Protein AF-E9DBJ8-F1 (afdb_monomer_lite)

Secondary structure (DSSP, 8-state):
-HHHHHSTTT-----TT-TTGGGGHHHH-HHHHHHHHHHHHHTT-SEEE-TTTT--HHHHHH-----TTS-GGG-B-GGGS-PBPPHHHHHHHHHHHHHHHHGGGTT-SSPPEEEEEE--GGGG-SSS--TTT----GGGSSHHHHHHHHHHHHHHHHT-HHHHTT--EEEEEEE--HHHHHHHHHHHHHHHHHS-TT-PPEEEEEE---SSS--HHHHHHHHHHHHS--TTS-PPPSEEEE-SS-HHHHHHHHHHHHHHHHHHHHHHHHHHHHTS--

Organism: Coccidioides posadasii (strain RMSCC 757 / Silveira) (NCBI:txid443226)

Structure (mmCIF, N/CA/C/O backbone):
data_AF-E9DBJ8-F1
#
_entry.id   AF-E9DBJ8-F1
#
loop_
_atom_site.group_PDB
_atom_site.id
_atom_site.type_symbol
_atom_site.label_atom_id
_atom_site.label_alt_id
_atom_site.label_comp_id
_atom_site.label_asym_id
_atom_site.label_entity_id
_atom_site.label_seq_id
_atom_site.pdbx_PDB_ins_code
_atom_site.Cartn_x
_atom_site.Cartn_y
_atom_site.Cartn_z
_atom_site.occupancy
_atom_site.B_iso_or_equiv
_atom_site.auth_seq_id
_atom_site.auth_comp_id
_atom_site.auth_asym_id
_atom_site.auth_atom_id
_atom_site.pdbx_PDB_model_num
ATOM 1 N N . MET A 1 1 ? -2.706 -9.620 -6.557 1.00 76.44 1 MET A N 1
ATOM 2 C CA . MET A 1 1 ? -1.810 -9.632 -7.737 1.00 76.44 1 MET A CA 1
ATOM 3 C C . MET A 1 1 ? -0.631 -10.589 -7.595 1.00 76.44 1 MET A C 1
ATOM 5 O O . MET A 1 1 ? -0.465 -11.396 -8.492 1.00 76.44 1 MET A O 1
ATOM 9 N N . GLY A 1 2 ? 0.172 -10.538 -6.521 1.00 74.81 2 GLY A N 1
ATOM 10 C CA . GLY A 1 2 ? 1.341 -11.425 -6.364 1.00 74.81 2 GLY A CA 1
ATOM 11 C C . GLY A 1 2 ? 1.034 -12.923 -6.509 1.00 74.81 2 GLY A C 1
ATOM 12 O O . GLY A 1 2 ? 1.667 -13.582 -7.316 1.00 74.81 2 GLY A O 1
ATOM 13 N N . THR A 1 3 ? 0.011 -13.431 -5.821 1.00 74.88 3 THR A N 1
ATOM 14 C CA . THR A 1 3 ? -0.407 -14.846 -5.903 1.00 74.88 3 THR A CA 1
ATOM 15 C C . THR A 1 3 ? -0.922 -15.243 -7.288 1.00 74.88 3 THR A C 1
ATOM 17 O O . THR A 1 3 ? -0.549 -16.280 -7.817 1.00 74.88 3 THR A O 1
ATOM 20 N N . VAL A 1 4 ? -1.713 -14.376 -7.926 1.00 76.69 4 VAL A N 1
ATOM 21 C CA . VAL A 1 4 ? -2.216 -14.591 -9.297 1.00 76.69 4 VAL A CA 1
ATOM 22 C C . VAL A 1 4 ? -1.067 -14.742 -10.295 1.00 76.69 4 VAL A C 1
ATOM 24 O O . VAL A 1 4 ? -1.176 -15.507 -11.243 1.00 76.69 4 VAL A O 1
ATOM 27 N N . LEU A 1 5 ? 0.041 -14.025 -10.084 1.00 79.62 5 LEU A N 1
ATOM 28 C CA . LEU A 1 5 ? 1.223 -14.118 -10.940 1.00 79.62 5 LEU A CA 1
ATOM 29 C C . LEU A 1 5 ? 1.945 -15.462 -10.816 1.00 79.62 5 LEU A C 1
ATOM 31 O O . LEU A 1 5 ? 2.569 -15.883 -11.785 1.00 79.62 5 LEU A O 1
ATOM 35 N N . GLU A 1 6 ? 1.868 -16.126 -9.666 1.00 81.81 6 GLU A N 1
ATOM 36 C CA . GLU A 1 6 ? 2.487 -17.439 -9.441 1.00 81.81 6 GLU A CA 1
ATOM 37 C C . GLU A 1 6 ? 1.638 -18.585 -10.015 1.00 81.81 6 GLU A C 1
ATOM 39 O O . GLU A 1 6 ? 2.166 -19.634 -10.387 1.00 81.81 6 GLU A O 1
ATOM 44 N N . GLU A 1 7 ? 0.326 -18.383 -10.142 1.00 81.38 7 GLU A N 1
ATOM 45 C CA . GLU A 1 7 ? -0.607 -19.380 -10.667 1.00 81.38 7 GLU A CA 1
ATOM 46 C C . GLU A 1 7 ? -0.638 -19.434 -12.213 1.00 81.38 7 GLU A C 1
ATOM 48 O O . GLU A 1 7 ? -0.286 -18.466 -12.904 1.00 81.38 7 GLU A O 1
ATOM 53 N N . PRO A 1 8 ? -1.075 -20.564 -12.810 1.00 78.81 8 PRO A N 1
ATOM 54 C CA . PRO A 1 8 ? -1.364 -20.629 -14.239 1.00 78.81 8 PRO A CA 1
ATOM 55 C C . PRO A 1 8 ? -2.416 -19.584 -14.660 1.00 78.81 8 PRO A C 1
ATOM 57 O O . PRO A 1 8 ? -3.404 -19.398 -13.951 1.00 78.81 8 PRO A O 1
ATOM 60 N N . PRO A 1 9 ? -2.270 -18.942 -15.835 1.00 83.44 9 PRO A N 1
ATOM 61 C CA . PRO A 1 9 ? -1.295 -19.231 -16.892 1.00 83.44 9 PRO A CA 1
ATOM 62 C C . PRO A 1 9 ? 0.044 -18.476 -16.770 1.00 83.44 9 PRO A C 1
ATOM 64 O O . PRO A 1 9 ? 0.868 -18.599 -17.673 1.00 83.44 9 PRO A O 1
ATOM 67 N N . TYR A 1 10 ? 0.267 -17.686 -15.713 1.00 84.19 10 TYR A N 1
ATOM 68 C CA . TYR A 1 10 ? 1.398 -16.754 -15.631 1.00 84.19 10 TYR A CA 1
ATOM 69 C C . TYR A 1 10 ? 2.689 -17.404 -15.115 1.00 84.19 10 TYR A C 1
ATOM 71 O O . TYR A 1 10 ? 3.734 -17.250 -15.745 1.00 84.19 10 TYR A O 1
ATOM 79 N N . GLY A 1 11 ? 2.623 -18.154 -14.010 1.00 80.25 11 GLY A N 1
ATOM 80 C CA . GLY A 1 11 ? 3.730 -18.990 -13.527 1.00 80.25 11 GLY A CA 1
ATOM 81 C C . GLY A 1 11 ? 5.032 -18.251 -13.180 1.00 80.25 11 GLY A C 1
ATOM 82 O O . GLY A 1 11 ? 6.115 -18.816 -13.344 1.00 80.25 11 GLY A O 1
ATOM 83 N N . PHE A 1 12 ? 4.965 -16.995 -12.732 1.00 81.75 12 PHE A N 1
ATOM 84 C CA . PHE A 1 12 ? 6.141 -16.257 -12.270 1.00 81.75 12 PHE A CA 1
ATOM 85 C C . PHE A 1 12 ? 6.669 -16.829 -10.953 1.00 81.75 12 PHE A C 1
ATOM 87 O O . PHE A 1 12 ? 5.908 -17.232 -10.081 1.00 81.75 12 PHE A O 1
ATOM 94 N N . THR A 1 13 ? 7.990 -16.820 -10.781 1.00 76.06 13 THR A N 1
ATOM 95 C CA . THR A 1 13 ? 8.637 -17.118 -9.498 1.00 76.06 13 THR A CA 1
ATOM 96 C C . THR A 1 13 ? 9.411 -15.898 -9.042 1.00 76.06 13 THR A C 1
ATOM 98 O O . THR A 1 13 ? 10.283 -15.402 -9.759 1.00 76.06 13 THR A O 1
ATOM 101 N N . PHE A 1 14 ? 9.113 -15.430 -7.837 1.00 74.44 14 PHE A N 1
ATOM 102 C CA . PHE A 1 14 ? 9.828 -14.327 -7.219 1.00 74.44 14 PHE A CA 1
ATOM 103 C C . PHE A 1 14 ? 10.844 -14.856 -6.205 1.00 74.44 14 PHE A C 1
ATOM 105 O O . PHE A 1 14 ? 10.621 -15.842 -5.507 1.00 74.44 14 PHE A O 1
ATOM 112 N N . SER A 1 15 ? 12.003 -14.212 -6.151 1.00 73.12 15 SER A N 1
ATOM 113 C CA . SER A 1 15 ? 13.126 -14.604 -5.298 1.00 73.12 15 SER A CA 1
ATOM 114 C C . SER A 1 15 ? 13.896 -13.370 -4.832 1.00 73.12 15 SER A C 1
ATOM 116 O O . SER A 1 15 ? 13.590 -12.246 -5.235 1.00 73.12 15 SER A O 1
ATOM 118 N N . ALA A 1 16 ? 14.941 -13.560 -4.023 1.00 70.19 16 ALA A N 1
ATOM 119 C CA . ALA A 1 16 ? 15.820 -12.467 -3.602 1.00 70.19 16 ALA A CA 1
ATOM 120 C C . ALA A 1 16 ? 16.488 -11.734 -4.790 1.00 70.19 16 ALA A C 1
ATOM 122 O O . ALA A 1 16 ? 16.906 -10.588 -4.653 1.00 70.19 16 ALA A O 1
ATOM 123 N N . GLN A 1 17 ? 16.563 -12.364 -5.968 1.00 68.00 17 GLN A N 1
ATOM 124 C CA . GLN A 1 17 ? 17.056 -11.757 -7.209 1.00 68.00 17 GLN A CA 1
ATOM 125 C C . GLN A 1 17 ? 16.050 -10.773 -7.842 1.00 68.00 17 GLN A C 1
ATOM 127 O O . GLN A 1 17 ? 16.434 -9.941 -8.667 1.00 68.00 17 GLN A O 1
ATOM 132 N N . THR A 1 18 ? 14.778 -10.830 -7.434 1.00 73.19 18 THR A N 1
ATOM 133 C CA . THR A 1 18 ? 13.690 -9.921 -7.828 1.00 73.19 18 THR A CA 1
ATOM 134 C C . THR A 1 18 ? 13.110 -9.227 -6.585 1.00 73.19 18 THR A C 1
ATOM 136 O O . THR A 1 18 ? 11.967 -9.496 -6.208 1.00 73.19 18 THR A O 1
ATOM 139 N N . PRO A 1 19 ? 13.858 -8.311 -5.938 1.00 77.94 19 PRO A N 1
ATOM 140 C CA . PRO A 1 19 ? 13.464 -7.700 -4.659 1.00 77.94 19 PRO A CA 1
ATOM 141 C C . PRO A 1 19 ? 12.205 -6.818 -4.754 1.00 77.94 19 PRO A C 1
ATOM 143 O O . PRO A 1 19 ? 11.642 -6.420 -3.743 1.00 77.94 19 PRO A O 1
ATOM 146 N N . LEU A 1 20 ? 11.763 -6.507 -5.975 1.00 80.94 20 LEU A N 1
ATOM 147 C CA . LEU A 1 20 ? 10.546 -5.752 -6.268 1.00 80.94 20 LEU A CA 1
ATOM 148 C C . LEU A 1 20 ? 9.281 -6.629 -6.342 1.00 80.94 20 LEU A C 1
ATOM 150 O O . LEU A 1 20 ? 8.189 -6.081 -6.498 1.00 80.94 20 LEU A O 1
ATOM 154 N N . TRP A 1 21 ? 9.410 -7.962 -6.271 1.00 84.44 21 TRP A N 1
ATOM 155 C CA . TRP A 1 21 ? 8.308 -8.930 -6.395 1.00 84.44 21 TRP A CA 1
ATOM 156 C C . TRP A 1 21 ? 7.384 -8.601 -7.582 1.00 84.44 21 TRP A C 1
ATOM 158 O O . TRP A 1 21 ? 7.866 -8.413 -8.695 1.00 84.44 21 TRP A O 1
ATOM 168 N N . SER A 1 22 ? 6.074 -8.432 -7.377 1.00 81.94 22 SER A N 1
ATOM 169 C CA . SER A 1 22 ? 5.130 -8.070 -8.440 1.00 81.94 22 SER A CA 1
ATOM 170 C C . SER A 1 22 ? 5.432 -6.708 -9.070 1.00 81.94 22 SER A C 1
ATOM 172 O O . SER A 1 22 ? 5.156 -6.510 -10.250 1.00 81.94 22 SER A O 1
ATOM 174 N N . SER A 1 23 ? 6.068 -5.785 -8.339 1.00 90.75 23 SER A N 1
ATOM 175 C CA . SER A 1 23 ? 6.535 -4.509 -8.905 1.00 90.75 23 SER A CA 1
ATOM 176 C C . SER A 1 23 ? 7.663 -4.716 -9.929 1.00 90.75 23 SER A C 1
ATOM 178 O O . SER A 1 23 ? 7.895 -3.854 -10.773 1.00 90.75 23 SER A O 1
ATOM 180 N N . HIS A 1 24 ? 8.336 -5.875 -9.934 1.00 88.56 24 HIS A N 1
ATOM 181 C CA . HIS A 1 24 ? 9.330 -6.232 -10.954 1.00 88.56 24 HIS A CA 1
ATOM 182 C C . HIS A 1 24 ? 8.715 -6.336 -12.360 1.00 88.56 24 HIS A C 1
ATOM 184 O O . HIS A 1 24 ? 9.421 -6.196 -13.364 1.00 88.56 24 HIS A O 1
ATOM 190 N N . LEU A 1 25 ? 7.397 -6.536 -12.474 1.00 89.94 25 LEU A N 1
ATOM 191 C CA . LEU A 1 25 ? 6.723 -6.539 -13.771 1.00 89.94 25 LEU A CA 1
ATOM 192 C C . LEU A 1 25 ? 6.679 -5.151 -14.420 1.00 89.94 25 LEU A C 1
ATOM 194 O O . LEU A 1 25 ? 6.607 -5.083 -15.644 1.00 89.94 25 LEU A O 1
ATOM 198 N N . LEU A 1 26 ? 6.819 -4.061 -13.651 1.00 91.00 26 LEU A N 1
ATOM 199 C CA . LEU A 1 26 ? 6.991 -2.707 -14.204 1.00 91.00 26 LEU A CA 1
ATOM 200 C C . LEU A 1 26 ? 8.227 -2.615 -15.111 1.00 91.00 26 LEU A C 1
ATOM 202 O O . LEU A 1 26 ? 8.253 -1.818 -16.047 1.00 91.00 26 LEU A O 1
ATOM 206 N N . LEU A 1 27 ? 9.240 -3.438 -14.821 1.00 87.44 27 LEU A N 1
ATOM 207 C CA . LEU A 1 27 ? 10.480 -3.550 -15.581 1.00 87.44 27 LEU A CA 1
ATOM 208 C C . LEU A 1 27 ? 10.343 -4.574 -16.709 1.00 87.44 27 LEU A C 1
ATOM 210 O O . LEU A 1 27 ? 10.626 -4.284 -17.870 1.00 87.44 27 LEU A O 1
ATOM 214 N N . SER A 1 28 ? 9.965 -5.795 -16.336 1.00 85.69 28 SER A N 1
ATOM 215 C CA . SER A 1 28 ? 10.187 -6.988 -17.154 1.00 85.69 28 SER A CA 1
ATOM 216 C C . SER A 1 28 ? 9.006 -7.348 -18.055 1.00 85.69 28 SER A C 1
ATOM 218 O O . SER A 1 28 ? 9.223 -7.765 -19.190 1.00 85.69 28 SER A O 1
ATOM 220 N N . HIS A 1 29 ? 7.769 -7.168 -17.580 1.00 89.25 29 HIS A N 1
ATOM 221 C CA . HIS A 1 29 ? 6.556 -7.637 -18.261 1.00 89.25 29 HIS A CA 1
ATOM 222 C C . HIS A 1 29 ? 5.384 -6.642 -18.114 1.00 89.25 29 HIS A C 1
ATOM 224 O O . HIS A 1 29 ? 4.317 -7.007 -17.610 1.00 89.25 29 HIS A O 1
ATOM 230 N N . PRO A 1 30 ? 5.535 -5.377 -18.558 1.00 91.44 30 PRO A N 1
ATOM 231 C CA . PRO A 1 30 ? 4.501 -4.354 -18.380 1.00 91.44 30 PRO A CA 1
ATOM 232 C C . PRO A 1 30 ? 3.192 -4.689 -19.112 1.00 91.44 30 PRO A C 1
ATOM 234 O O . PRO A 1 30 ? 2.116 -4.359 -18.621 1.00 91.44 30 PRO A O 1
ATOM 237 N N . THR A 1 31 ? 3.259 -5.389 -20.250 1.00 90.81 31 THR A N 1
ATOM 238 C CA . THR A 1 31 ? 2.063 -5.853 -20.972 1.00 90.81 31 THR A CA 1
ATOM 239 C C . THR A 1 31 ? 1.272 -6.868 -20.151 1.00 90.81 31 THR A C 1
ATOM 241 O O . THR A 1 31 ? 0.066 -6.702 -19.987 1.00 90.81 31 THR A O 1
ATOM 244 N N . THR A 1 32 ? 1.947 -7.859 -19.560 1.00 90.75 32 THR A N 1
ATOM 245 C CA . THR A 1 32 ? 1.318 -8.850 -18.674 1.00 90.75 32 THR A CA 1
ATOM 246 C C . THR A 1 32 ? 0.690 -8.187 -17.452 1.00 90.75 32 THR A C 1
ATOM 248 O O . THR A 1 32 ? -0.405 -8.559 -17.036 1.00 90.75 32 THR A O 1
ATOM 251 N N . LEU A 1 33 ? 1.330 -7.151 -16.904 1.00 91.38 33 LEU A N 1
ATOM 252 C CA . LEU A 1 33 ? 0.745 -6.376 -15.814 1.00 91.38 33 LEU A CA 1
ATOM 253 C C . LEU A 1 33 ? -0.576 -5.698 -16.228 1.00 91.38 33 LEU A C 1
ATOM 255 O O . LEU A 1 33 ? -1.560 -5.766 -15.493 1.00 91.38 33 LEU A O 1
ATOM 259 N N . SER A 1 34 ? -0.631 -5.086 -17.414 1.00 91.62 34 SER A N 1
ATOM 260 C CA . SER A 1 34 ? -1.874 -4.502 -17.939 1.00 91.62 34 SER A CA 1
ATOM 261 C C . SER A 1 34 ? -2.963 -5.549 -18.205 1.00 91.62 34 SER A C 1
ATOM 263 O O . SER A 1 34 ? -4.139 -5.261 -17.983 1.00 91.62 34 SER A O 1
ATOM 265 N N . GLU A 1 35 ? -2.604 -6.758 -18.642 1.00 91.06 35 GLU A N 1
ATOM 266 C CA . GLU A 1 35 ? -3.546 -7.876 -18.816 1.00 91.06 35 GLU A CA 1
ATOM 267 C C . GLU A 1 35 ? -4.146 -8.338 -17.483 1.00 91.06 35 GLU A C 1
ATOM 269 O O . GLU A 1 35 ? -5.342 -8.610 -17.409 1.00 91.06 35 GLU A O 1
ATOM 274 N N . ILE A 1 36 ? -3.347 -8.368 -16.414 1.00 90.94 36 ILE A N 1
ATOM 275 C CA . ILE A 1 36 ? -3.829 -8.720 -15.072 1.00 90.94 36 ILE A CA 1
ATOM 276 C C . ILE A 1 36 ? -4.737 -7.633 -14.514 1.00 90.94 36 ILE A C 1
ATOM 278 O O . ILE A 1 36 ? -5.798 -7.938 -13.981 1.00 90.94 36 ILE A O 1
ATOM 282 N N . HIS A 1 37 ? -4.377 -6.356 -14.659 1.00 93.38 37 HIS A N 1
ATOM 283 C CA . HIS A 1 37 ? -5.308 -5.286 -14.300 1.00 93.38 37 HIS A CA 1
ATOM 284 C C . HIS A 1 37 ? -6.627 -5.439 -15.064 1.00 93.38 37 HIS A C 1
ATOM 286 O O . HIS A 1 37 ? -7.694 -5.359 -14.460 1.00 93.38 37 HIS A O 1
ATOM 292 N N . ARG A 1 38 ? -6.560 -5.747 -16.366 1.00 92.19 38 ARG A N 1
ATOM 293 C CA . ARG A 1 38 ? -7.747 -5.971 -17.191 1.00 92.19 38 ARG A CA 1
ATOM 294 C C . ARG A 1 38 ? -8.596 -7.138 -16.699 1.00 92.19 38 ARG A C 1
ATOM 296 O O . ARG A 1 38 ? -9.808 -6.987 -16.684 1.00 92.19 38 ARG A O 1
ATOM 303 N N . SER A 1 39 ? -8.010 -8.248 -16.253 1.00 91.88 39 SER A N 1
ATOM 304 C CA . SER A 1 39 ? -8.804 -9.370 -15.734 1.00 91.88 39 SER A CA 1
ATOM 305 C C . SER A 1 39 ? -9.600 -8.990 -14.479 1.00 91.88 39 SER A C 1
ATOM 307 O O . SER A 1 39 ? -10.753 -9.396 -14.350 1.00 91.88 39 SER A O 1
ATOM 309 N N . TYR A 1 40 ? -9.052 -8.136 -13.603 1.00 92.38 40 TYR A N 1
ATOM 310 C CA . TYR A 1 40 ? -9.808 -7.561 -12.483 1.00 92.38 40 TYR A CA 1
ATOM 311 C C . TYR A 1 40 ? -10.910 -6.597 -12.949 1.00 92.38 40 TYR A C 1
ATOM 313 O O . TYR A 1 40 ? -12.015 -6.631 -12.407 1.00 92.38 40 TYR A O 1
ATOM 321 N N . VAL A 1 41 ? -10.643 -5.761 -13.959 1.00 93.00 41 VAL A N 1
ATOM 322 C CA . VAL A 1 41 ? -11.663 -4.865 -14.538 1.00 93.00 41 VAL A CA 1
ATOM 323 C C . VAL A 1 41 ? -12.804 -5.661 -15.175 1.00 93.00 41 VAL A C 1
ATOM 325 O O . VAL A 1 41 ? -13.969 -5.372 -14.912 1.00 93.00 41 VAL A O 1
ATOM 328 N N . ASP A 1 42 ? -12.483 -6.687 -15.961 1.00 91.56 42 ASP A N 1
ATOM 329 C CA . ASP A 1 42 ? -13.454 -7.564 -16.621 1.00 91.56 42 ASP A CA 1
ATOM 330 C C . ASP A 1 42 ? -14.278 -8.366 -15.590 1.00 91.56 42 ASP A C 1
ATOM 332 O O . ASP A 1 42 ? -15.450 -8.660 -15.826 1.00 91.56 42 ASP A O 1
ATOM 336 N N . ALA A 1 43 ? -13.705 -8.653 -14.413 1.00 92.31 43 ALA A N 1
ATOM 337 C CA . ALA A 1 43 ? -14.405 -9.241 -13.267 1.00 92.31 43 ALA A CA 1
ATOM 338 C C . ALA A 1 43 ? -15.287 -8.242 -12.485 1.00 92.31 43 ALA A C 1
ATOM 340 O O . ALA A 1 43 ? -15.982 -8.642 -11.551 1.00 92.31 43 ALA A O 1
ATOM 341 N N . GLY A 1 44 ? -15.290 -6.959 -12.863 1.00 92.75 44 GLY A N 1
ATOM 342 C CA . GLY A 1 44 ? -16.151 -5.927 -12.281 1.00 92.75 44 GLY A CA 1
ATOM 343 C C . GLY A 1 44 ? -15.535 -5.142 -11.123 1.00 92.75 44 GLY A C 1
ATOM 344 O O . GLY A 1 44 ? -16.281 -4.562 -10.338 1.00 92.75 44 GLY A O 1
ATOM 345 N N . ALA A 1 45 ? -14.206 -5.110 -10.986 1.00 93.56 45 ALA A N 1
ATOM 346 C CA . ALA A 1 45 ? -13.555 -4.299 -9.958 1.00 93.56 45 ALA A CA 1
ATOM 347 C C . ALA A 1 45 ? -13.866 -2.800 -10.133 1.00 93.56 45 ALA A C 1
ATOM 349 O O . ALA A 1 45 ? -13.661 -2.249 -11.210 1.00 93.56 45 ALA A O 1
ATOM 350 N N . ASP A 1 46 ? -14.289 -2.125 -9.059 1.00 94.75 46 ASP A N 1
ATOM 351 C CA . ASP A 1 46 ? -14.520 -0.668 -9.035 1.00 94.75 46 ASP A CA 1
ATOM 352 C C . ASP A 1 46 ? -13.239 0.151 -8.791 1.00 94.75 46 ASP A C 1
ATOM 354 O O . ASP A 1 46 ? -13.178 1.357 -9.071 1.00 94.75 46 ASP A O 1
ATOM 358 N N . ILE A 1 47 ? -12.230 -0.487 -8.195 1.00 95.69 47 ILE A N 1
ATOM 359 C CA . ILE A 1 47 ? -10.936 0.098 -7.844 1.00 95.69 47 ILE A CA 1
ATOM 360 C C . ILE A 1 47 ? -9.844 -0.897 -8.236 1.00 95.69 47 ILE A C 1
ATOM 362 O O . ILE A 1 47 ? -9.914 -2.070 -7.876 1.00 95.69 47 ILE A O 1
ATOM 366 N N . VAL A 1 48 ? -8.824 -0.417 -8.946 1.00 95.81 48 VAL A N 1
ATOM 367 C CA . VAL A 1 48 ? -7.620 -1.182 -9.288 1.00 95.81 48 VAL A CA 1
ATOM 368 C C . VAL A 1 48 ? -6.438 -0.612 -8.520 1.00 95.81 48 VAL A C 1
ATOM 370 O O . VAL A 1 48 ? -6.192 0.595 -8.544 1.00 95.81 48 VAL A O 1
ATOM 373 N N . LEU A 1 49 ? -5.700 -1.491 -7.848 1.00 96.62 49 LEU A N 1
ATOM 374 C CA . LEU A 1 49 ? -4.474 -1.142 -7.146 1.00 96.62 49 LEU A CA 1
ATOM 375 C C . LEU A 1 49 ? -3.276 -1.281 -8.082 1.00 96.62 49 LEU A C 1
ATOM 377 O O . LEU A 1 49 ? -3.171 -2.248 -8.834 1.00 96.62 49 LEU A O 1
ATOM 381 N N . THR A 1 50 ? -2.360 -0.323 -8.022 1.00 97.19 50 THR A N 1
ATOM 382 C CA . THR A 1 50 ? -1.123 -0.330 -8.812 1.00 97.19 50 THR A CA 1
ATOM 383 C C . THR A 1 50 ? -0.152 -1.425 -8.362 1.00 97.19 50 THR A C 1
ATOM 385 O O . THR A 1 50 ? -0.138 -1.849 -7.210 1.00 97.19 50 THR A O 1
ATOM 388 N N . ALA A 1 51 ? 0.754 -1.841 -9.250 1.00 95.88 51 ALA A N 1
ATOM 389 C CA . ALA A 1 51 ? 1.849 -2.765 -8.927 1.00 95.88 51 ALA A CA 1
ATOM 390 C C . ALA A 1 51 ? 3.013 -2.093 -8.190 1.00 95.88 51 ALA A C 1
ATOM 392 O O . ALA A 1 51 ? 4.152 -2.163 -8.643 1.00 95.88 51 ALA A O 1
ATOM 393 N N . THR A 1 52 ? 2.730 -1.389 -7.097 1.00 97.00 52 THR A N 1
ATOM 394 C CA . THR A 1 52 ? 3.722 -0.541 -6.416 1.00 97.00 52 THR A CA 1
ATOM 395 C C . THR A 1 52 ? 3.912 -0.864 -4.940 1.00 97.00 52 THR A C 1
ATOM 397 O O . THR A 1 52 ? 4.710 -0.193 -4.288 1.00 97.00 52 THR A O 1
ATOM 400 N N . TYR A 1 53 ? 3.267 -1.922 -4.436 1.00 96.19 53 TYR A N 1
ATOM 401 C CA . TYR A 1 53 ? 3.372 -2.391 -3.052 1.00 96.19 53 TYR A CA 1
ATOM 402 C C . TYR A 1 53 ? 4.833 -2.429 -2.556 1.00 96.19 53 TYR A C 1
ATOM 404 O O . TYR A 1 53 ? 5.182 -1.691 -1.632 1.00 96.19 53 TYR A O 1
ATOM 412 N N . GLN A 1 54 ? 5.714 -3.166 -3.250 1.00 95.06 54 GLN A N 1
ATOM 413 C CA . GLN A 1 54 ? 7.161 -3.233 -2.965 1.00 95.06 54 GLN A CA 1
ATOM 414 C C . GLN A 1 54 ? 8.026 -2.207 -3.722 1.00 95.06 54 GLN A C 1
ATOM 416 O O . GLN A 1 54 ? 9.253 -2.250 -3.630 1.00 95.06 54 GLN A O 1
ATOM 421 N N . ALA A 1 55 ? 7.444 -1.305 -4.515 1.00 95.25 55 ALA A N 1
ATOM 422 C CA . ALA A 1 55 ? 8.238 -0.379 -5.316 1.00 95.25 55 ALA A CA 1
ATOM 423 C C . ALA A 1 55 ? 8.923 0.672 -4.420 1.00 95.25 55 ALA A C 1
ATOM 425 O O . ALA A 1 55 ? 8.259 1.539 -3.842 1.00 95.25 55 ALA A O 1
ATOM 426 N N . SER A 1 56 ? 10.252 0.582 -4.314 1.00 94.25 56 SER A N 1
ATOM 427 C CA . SER A 1 56 ? 11.110 1.479 -3.530 1.00 94.25 56 SER A CA 1
ATOM 428 C C . SER A 1 56 ? 12.468 1.685 -4.195 1.00 94.25 56 SER A C 1
ATOM 430 O O . SER A 1 56 ? 12.953 0.816 -4.924 1.00 94.25 56 SER A O 1
ATOM 432 N N . PHE A 1 57 ? 13.108 2.825 -3.927 1.00 93.00 57 PHE A N 1
ATOM 433 C CA . PHE A 1 57 ? 14.426 3.151 -4.477 1.00 93.00 57 PHE A CA 1
ATOM 434 C C . PHE A 1 57 ? 15.464 2.072 -4.168 1.00 93.00 57 PHE A C 1
ATOM 436 O O . PHE A 1 57 ? 16.235 1.681 -5.042 1.00 93.00 57 PHE A O 1
ATOM 443 N N . GLU A 1 58 ? 15.444 1.543 -2.949 1.00 90.12 58 GLU A N 1
ATOM 444 C CA . GLU A 1 58 ? 16.350 0.495 -2.504 1.00 90.12 58 GLU A CA 1
ATOM 445 C C . GLU A 1 58 ? 16.067 -0.840 -3.207 1.00 90.12 58 GLU A C 1
ATOM 447 O O . GLU A 1 58 ? 17.001 -1.561 -3.561 1.00 90.12 58 GLU A O 1
ATOM 452 N N . GLY A 1 59 ? 14.792 -1.162 -3.459 1.00 89.44 59 GLY A N 1
ATOM 453 C CA . GLY A 1 59 ? 14.396 -2.333 -4.242 1.00 89.44 59 GLY A CA 1
ATOM 454 C C . GLY A 1 59 ? 14.887 -2.251 -5.690 1.00 89.44 59 GLY A C 1
ATOM 455 O O . GLY A 1 59 ? 15.468 -3.209 -6.203 1.00 89.44 59 GLY A O 1
ATOM 456 N N . PHE A 1 60 ? 14.739 -1.091 -6.337 1.00 89.62 60 PHE A N 1
ATOM 457 C CA . PHE A 1 60 ? 15.276 -0.857 -7.683 1.00 89.62 60 PHE A CA 1
ATOM 458 C C . PHE A 1 60 ? 16.807 -0.935 -7.702 1.00 89.62 60 PHE A C 1
ATOM 460 O O . PHE A 1 60 ? 17.364 -1.638 -8.543 1.00 89.62 60 PHE A O 1
ATOM 467 N N . ALA A 1 61 ? 17.494 -0.299 -6.750 1.00 87.25 61 ALA A N 1
ATOM 468 C CA . ALA A 1 61 ? 18.955 -0.332 -6.664 1.00 87.25 61 ALA A CA 1
ATOM 469 C C . ALA A 1 61 ? 19.511 -1.759 -6.490 1.00 87.25 61 ALA A C 1
ATOM 471 O O . ALA A 1 61 ? 20.567 -2.075 -7.031 1.00 87.25 61 ALA A O 1
ATOM 472 N N . ARG A 1 62 ? 18.787 -2.636 -5.778 1.00 83.88 62 ARG A N 1
ATOM 473 C CA . ARG A 1 62 ? 19.148 -4.054 -5.589 1.00 83.88 62 ARG A CA 1
ATOM 474 C C . ARG A 1 62 ? 18.723 -4.977 -6.734 1.00 83.88 62 ARG A C 1
ATOM 476 O O . ARG A 1 62 ? 19.089 -6.150 -6.729 1.00 83.88 62 ARG A O 1
ATOM 483 N N . THR A 1 63 ? 17.929 -4.501 -7.691 1.00 82.19 63 THR A N 1
ATOM 484 C CA . THR A 1 63 ? 17.436 -5.352 -8.779 1.00 82.19 63 THR A CA 1
ATOM 485 C C . THR A 1 63 ? 18.557 -5.619 -9.780 1.00 82.19 63 THR A C 1
ATOM 487 O O . THR A 1 63 ? 18.940 -4.734 -10.535 1.00 82.19 63 THR A O 1
ATOM 490 N N . ALA A 1 64 ? 19.055 -6.857 -9.797 1.00 69.19 64 ALA A N 1
ATOM 491 C CA . ALA A 1 64 ? 20.166 -7.288 -10.649 1.00 69.19 64 ALA A CA 1
ATOM 492 C C . ALA A 1 64 ? 19.746 -7.697 -12.074 1.00 69.19 64 ALA A C 1
ATOM 494 O O . ALA A 1 64 ? 20.582 -7.757 -12.979 1.00 69.19 64 ALA A O 1
ATOM 495 N N . ILE A 1 65 ? 18.462 -8.015 -12.274 1.00 65.06 65 ILE A N 1
ATOM 496 C CA . ILE A 1 65 ? 17.914 -8.414 -13.572 1.00 65.06 65 ILE A CA 1
ATOM 497 C C . ILE A 1 65 ? 17.482 -7.152 -14.309 1.00 65.06 65 ILE A C 1
ATOM 499 O O . ILE A 1 65 ? 16.441 -6.572 -14.005 1.00 65.06 65 ILE A O 1
ATOM 503 N N . VAL A 1 66 ? 18.288 -6.748 -15.289 1.00 61.16 66 VAL A N 1
ATOM 504 C CA . VAL A 1 66 ? 17.938 -5.672 -16.215 1.00 61.16 66 VAL A CA 1
ATOM 505 C C . VAL A 1 66 ? 17.337 -6.288 -17.478 1.00 61.16 66 VAL A C 1
ATOM 507 O O . VAL A 1 66 ? 18.041 -7.016 -18.182 1.00 61.16 66 VAL A O 1
ATOM 510 N N . PRO A 1 67 ? 16.058 -6.016 -17.792 1.00 61.00 67 PRO A N 1
ATOM 511 C CA . PRO A 1 67 ? 15.442 -6.425 -19.043 1.00 61.00 67 PRO A CA 1
ATOM 512 C C . PRO A 1 67 ? 16.250 -5.934 -20.250 1.00 61.00 67 PRO A C 1
ATOM 514 O O . PRO A 1 67 ? 16.779 -4.821 -20.252 1.00 61.00 67 PRO A O 1
ATOM 517 N N . ALA A 1 68 ? 16.342 -6.760 -21.297 1.00 58.66 68 ALA A N 1
ATOM 518 C CA . ALA A 1 68 ? 17.173 -6.496 -22.479 1.00 58.66 68 ALA A CA 1
ATOM 519 C C . ALA A 1 68 ? 16.819 -5.190 -23.228 1.00 58.66 68 ALA A C 1
ATOM 521 O O . ALA A 1 68 ? 17.603 -4.704 -24.037 1.00 58.66 68 ALA A O 1
ATOM 522 N N . ASN A 1 69 ? 15.643 -4.625 -22.958 1.00 59.12 69 ASN A N 1
ATOM 523 C CA . ASN A 1 69 ? 15.102 -3.393 -23.527 1.00 59.12 69 ASN A CA 1
ATOM 524 C C . ASN A 1 69 ? 15.431 -2.118 -22.719 1.00 59.12 69 ASN A C 1
ATOM 526 O O . ASN A 1 69 ? 15.001 -1.038 -23.125 1.00 59.12 69 ASN A O 1
ATOM 530 N N . VAL A 1 70 ? 16.167 -2.198 -21.603 1.00 58.31 70 VAL A N 1
ATOM 531 C CA . VAL A 1 70 ? 16.640 -1.002 -20.882 1.00 58.31 70 VAL A CA 1
ATOM 532 C C . VAL A 1 70 ? 17.925 -0.479 -21.541 1.00 58.31 70 VAL A C 1
ATOM 534 O O . VAL A 1 70 ? 18.893 -1.239 -21.644 1.00 58.31 70 VAL A O 1
ATOM 537 N N . PRO A 1 71 ? 17.978 0.795 -21.983 1.00 55.97 71 PRO A N 1
ATOM 538 C CA . PRO A 1 71 ? 19.166 1.345 -22.628 1.00 55.97 71 PRO A CA 1
ATOM 539 C C . PRO A 1 71 ? 20.401 1.294 -21.707 1.00 55.97 71 PRO A C 1
ATOM 541 O O . PRO A 1 71 ? 20.309 1.473 -20.491 1.00 55.97 71 PRO A O 1
ATOM 544 N N . ALA A 1 72 ? 21.566 0.990 -22.288 1.00 57.38 72 ALA A N 1
ATOM 545 C CA . ALA A 1 72 ? 22.796 0.688 -21.548 1.00 57.38 72 ALA A CA 1
ATOM 546 C C . ALA A 1 72 ? 23.359 1.872 -20.732 1.00 57.38 72 ALA A C 1
ATOM 548 O O . ALA A 1 72 ? 24.113 1.657 -19.786 1.00 57.38 72 ALA A O 1
ATOM 549 N N . ASP A 1 73 ? 22.977 3.105 -21.062 1.00 58.09 73 ASP A N 1
ATOM 550 C CA . ASP A 1 73 ? 23.407 4.349 -20.411 1.00 58.09 73 ASP A CA 1
ATOM 551 C C . ASP A 1 73 ? 22.793 4.576 -19.016 1.00 58.09 73 ASP A C 1
ATOM 553 O O . ASP A 1 73 ? 23.319 5.379 -18.236 1.00 58.09 73 ASP A O 1
ATOM 557 N N . HIS A 1 74 ? 21.737 3.835 -18.668 1.00 53.88 74 HIS A N 1
ATOM 558 C CA . HIS A 1 74 ? 21.086 3.874 -17.354 1.00 53.88 74 HIS A CA 1
ATOM 559 C C . HIS A 1 74 ? 21.770 2.998 -16.292 1.00 53.88 74 HIS A C 1
ATOM 561 O O . HIS A 1 74 ? 21.532 3.175 -15.100 1.00 53.88 74 HIS A O 1
ATOM 567 N N . LYS A 1 75 ? 22.675 2.094 -16.681 1.00 56.03 75 LYS A N 1
ATOM 568 C CA . LYS A 1 75 ? 23.348 1.186 -15.740 1.00 56.03 75 LYS A CA 1
ATOM 569 C C . LYS A 1 75 ? 24.362 1.955 -14.886 1.00 56.03 75 LYS A C 1
ATOM 571 O O . LYS A 1 75 ? 25.137 2.763 -15.408 1.00 56.03 75 LYS A O 1
ATOM 576 N N . GLN A 1 76 ? 24.370 1.735 -13.571 1.00 50.69 76 GLN A N 1
ATOM 577 C CA . GLN A 1 76 ? 25.519 2.085 -12.734 1.00 50.69 76 GLN A CA 1
ATOM 578 C C . GLN A 1 76 ? 26.301 0.811 -12.389 1.00 50.69 76 GLN A C 1
ATOM 580 O O . GLN A 1 76 ? 25.734 -0.169 -11.914 1.00 50.69 76 GLN A O 1
ATOM 585 N N . ASP A 1 77 ? 27.603 0.879 -12.662 1.00 47.84 77 ASP A N 1
ATOM 586 C CA . ASP A 1 77 ? 28.666 -0.001 -12.178 1.00 47.84 77 ASP A CA 1
ATOM 587 C C . ASP A 1 77 ? 28.575 -1.498 -12.547 1.00 47.84 77 ASP A C 1
ATOM 589 O O . ASP A 1 77 ? 28.149 -2.345 -11.772 1.00 47.84 77 ASP A O 1
ATOM 593 N N . GLU A 1 78 ? 29.114 -1.858 -13.716 1.00 51.22 78 GLU A N 1
ATOM 594 C CA . GLU A 1 78 ? 29.380 -3.262 -14.079 1.00 51.22 78 GLU A CA 1
ATOM 595 C C . GLU A 1 78 ? 30.527 -3.889 -13.258 1.00 51.22 78 GLU A C 1
ATOM 597 O O . GLU A 1 78 ? 30.764 -5.093 -13.356 1.00 51.22 78 GLU A O 1
ATOM 602 N N . ARG A 1 79 ? 31.236 -3.110 -12.419 1.00 45.12 79 ARG A N 1
ATOM 603 C CA . ARG A 1 79 ? 32.419 -3.570 -11.663 1.00 45.12 79 ARG A CA 1
ATOM 604 C C . ARG A 1 79 ? 32.132 -4.697 -10.666 1.00 45.12 79 ARG A C 1
ATOM 606 O O . ARG A 1 79 ? 33.071 -5.377 -10.267 1.00 45.12 79 ARG A O 1
ATOM 613 N N . HIS A 1 80 ? 30.863 -4.932 -10.327 1.00 43.94 80 HIS A N 1
ATOM 614 C CA . HIS A 1 80 ? 30.428 -6.022 -9.446 1.00 43.94 80 HIS A CA 1
ATOM 615 C C . HIS A 1 80 ? 29.433 -6.997 -10.109 1.00 43.94 80 HIS A C 1
ATOM 617 O O . HIS A 1 80 ? 28.795 -7.785 -9.418 1.00 43.94 80 HIS A O 1
ATOM 623 N N . GLY A 1 81 ? 29.296 -6.976 -11.443 1.00 44.72 81 GLY A N 1
ATOM 624 C CA . GLY A 1 81 ? 28.543 -7.994 -12.191 1.00 44.72 81 GLY A CA 1
ATOM 625 C C . GLY A 1 81 ? 27.011 -7.876 -12.175 1.00 44.72 81 GLY A C 1
ATOM 626 O O . GLY A 1 81 ? 26.342 -8.734 -12.750 1.00 44.72 81 GLY A O 1
ATOM 627 N N . HIS A 1 82 ? 26.439 -6.819 -11.589 1.00 52.75 82 HIS A N 1
ATOM 6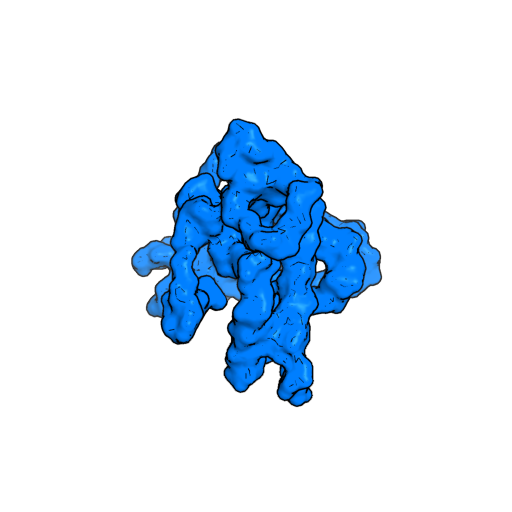28 C CA . HIS A 1 82 ? 24.993 -6.572 -11.585 1.00 52.75 82 HIS A CA 1
ATOM 629 C C . HIS A 1 82 ? 24.696 -5.125 -11.973 1.00 52.75 82 HIS A C 1
ATOM 631 O O . HIS A 1 82 ? 25.190 -4.193 -11.348 1.00 52.75 82 HIS A O 1
ATOM 637 N N . ALA A 1 83 ? 23.890 -4.929 -13.015 1.00 57.25 83 ALA A N 1
ATOM 638 C CA . ALA A 1 83 ? 23.450 -3.599 -13.401 1.00 57.25 83 ALA A CA 1
ATOM 639 C C . ALA A 1 83 ? 22.433 -3.079 -12.375 1.00 57.25 83 ALA A C 1
ATOM 641 O O . ALA A 1 83 ? 21.429 -3.738 -12.125 1.00 57.25 83 ALA A O 1
ATOM 642 N N . THR A 1 84 ? 22.704 -1.912 -11.789 1.00 69.44 84 THR A N 1
ATOM 643 C CA . THR A 1 84 ? 21.825 -1.272 -10.798 1.00 69.44 84 THR A CA 1
ATOM 644 C C . THR A 1 84 ? 20.998 -0.156 -11.441 1.00 69.44 84 THR A C 1
ATOM 646 O O . THR A 1 84 ? 21.483 0.550 -12.332 1.00 69.44 84 THR A O 1
ATOM 649 N N . TYR A 1 85 ? 19.743 -0.004 -11.007 1.00 81.00 85 TYR A N 1
ATOM 650 C CA . TYR A 1 85 ? 18.853 1.077 -11.445 1.00 81.00 85 TYR A CA 1
ATOM 651 C C . TYR A 1 85 ? 19.122 2.358 -10.655 1.00 81.00 85 TYR A C 1
ATOM 653 O O . TYR A 1 85 ? 19.211 2.333 -9.426 1.00 81.00 85 TYR A O 1
ATOM 661 N N . ARG A 1 86 ? 19.203 3.500 -11.348 1.00 85.69 86 ARG A N 1
ATOM 662 C CA . ARG A 1 86 ? 19.396 4.810 -10.712 1.00 85.69 86 ARG A CA 1
ATOM 663 C C . ARG A 1 86 ? 18.089 5.304 -10.083 1.00 85.69 86 ARG A C 1
ATOM 665 O O . ARG A 1 86 ? 17.009 4.895 -10.513 1.00 85.69 86 ARG A O 1
ATOM 672 N N . PRO A 1 87 ? 18.141 6.276 -9.152 1.00 89.62 87 PRO A N 1
ATOM 673 C CA . PRO A 1 87 ? 16.932 6.889 -8.603 1.00 89.62 87 PRO A CA 1
ATOM 674 C C . PRO A 1 87 ? 15.973 7.435 -9.671 1.00 89.62 87 PRO A C 1
ATOM 676 O O . PRO A 1 87 ? 14.764 7.280 -9.548 1.00 89.62 87 PRO A O 1
ATOM 679 N N . MET A 1 88 ? 16.498 8.005 -10.762 1.00 88.94 88 MET A N 1
ATOM 680 C CA . MET A 1 88 ? 15.671 8.477 -11.881 1.00 88.94 88 MET A CA 1
ATOM 681 C C . MET A 1 88 ? 14.946 7.335 -12.607 1.00 88.94 88 MET A C 1
ATOM 683 O O . MET A 1 88 ? 13.803 7.510 -13.030 1.00 88.94 88 MET A O 1
ATOM 687 N N . ASP A 1 89 ? 15.576 6.164 -12.723 1.00 89.31 89 ASP A N 1
ATOM 688 C CA . ASP A 1 89 ? 14.949 4.984 -13.321 1.00 89.31 89 ASP A CA 1
ATOM 689 C C . ASP A 1 89 ? 13.843 4.458 -12.410 1.00 89.31 89 ASP A C 1
ATOM 691 O O . ASP A 1 89 ? 12.725 4.230 -12.868 1.00 89.31 89 ASP A O 1
ATOM 695 N N . ALA A 1 90 ? 14.128 4.344 -11.110 1.00 92.56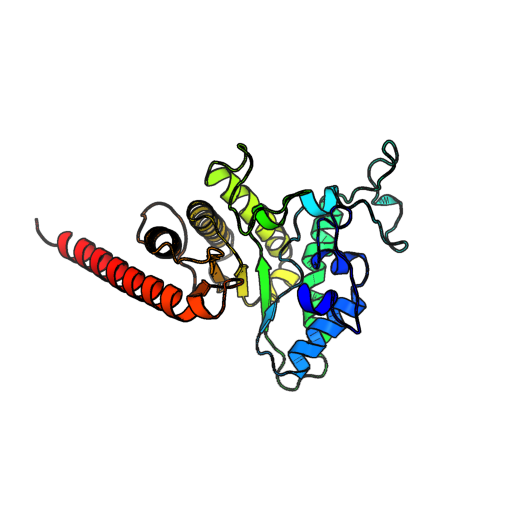 90 ALA A N 1
ATOM 696 C CA . ALA A 1 90 ? 13.150 3.959 -10.100 1.00 92.56 90 ALA A CA 1
ATOM 697 C C . ALA A 1 90 ? 11.917 4.878 -10.148 1.00 92.56 90 ALA A C 1
ATOM 699 O O . ALA A 1 90 ? 10.793 4.390 -10.248 1.00 92.56 90 ALA A O 1
ATOM 700 N N . THR A 1 91 ? 12.119 6.201 -10.178 1.00 95.19 91 THR A N 1
ATOM 701 C CA . THR A 1 91 ? 11.048 7.199 -10.348 1.00 95.19 91 THR A CA 1
ATOM 702 C C . THR A 1 91 ? 10.235 6.955 -11.618 1.00 95.19 91 THR A C 1
ATOM 704 O O . THR A 1 91 ? 9.005 6.932 -11.565 1.00 95.19 91 THR A O 1
ATOM 707 N N . ARG A 1 92 ? 10.896 6.729 -12.761 1.00 94.06 92 ARG A N 1
ATOM 708 C CA . ARG A 1 92 ? 10.2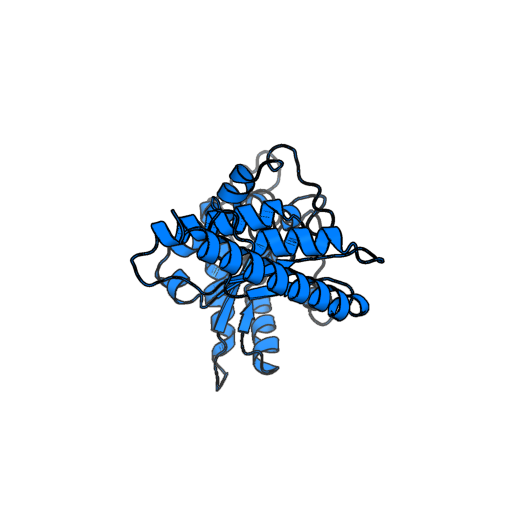22 6.464 -14.040 1.00 94.06 92 ARG A CA 1
ATOM 709 C C . ARG A 1 92 ? 9.338 5.216 -13.973 1.00 94.06 92 ARG A C 1
ATOM 711 O O . ARG A 1 92 ? 8.199 5.265 -14.433 1.00 94.06 92 ARG A O 1
ATOM 718 N N . TYR A 1 93 ? 9.844 4.114 -13.423 1.00 94.50 93 TYR A N 1
ATOM 719 C CA . TYR A 1 93 ? 9.096 2.856 -13.342 1.00 94.50 93 TYR A CA 1
ATOM 720 C C . TYR A 1 93 ? 7.992 2.890 -12.285 1.00 94.50 93 TYR A C 1
ATOM 722 O O . TYR A 1 93 ? 6.904 2.386 -12.532 1.00 94.50 93 TYR A O 1
ATOM 730 N N . MET A 1 94 ? 8.219 3.537 -11.141 1.00 96.38 94 MET A N 1
ATOM 731 C CA . MET A 1 94 ? 7.162 3.784 -10.157 1.00 96.38 94 MET A CA 1
ATOM 732 C C . MET A 1 94 ? 5.999 4.559 -10.787 1.00 96.38 94 MET A C 1
ATOM 734 O O . MET A 1 94 ? 4.853 4.117 -10.728 1.00 96.38 94 MET A O 1
ATOM 738 N N . ARG A 1 95 ? 6.291 5.659 -11.495 1.00 96.75 95 ARG A N 1
ATOM 739 C CA . ARG A 1 95 ? 5.266 6.452 -12.194 1.00 96.75 95 ARG A CA 1
ATOM 740 C C . ARG A 1 95 ? 4.577 5.683 -13.320 1.00 96.75 95 ARG A C 1
ATOM 742 O O . ARG A 1 95 ? 3.384 5.885 -13.532 1.00 96.75 95 ARG A O 1
ATOM 749 N N . SER A 1 96 ? 5.278 4.787 -14.025 1.00 95.88 96 SER A N 1
ATOM 750 C CA . SER A 1 96 ? 4.687 4.019 -15.133 1.00 95.88 96 SER A CA 1
ATOM 751 C C . SER A 1 96 ? 3.571 3.068 -14.687 1.00 95.88 96 SER A C 1
ATOM 753 O O . SER A 1 96 ? 2.715 2.724 -15.504 1.00 95.88 96 SER A O 1
ATOM 755 N N . ALA A 1 97 ? 3.504 2.713 -13.400 1.00 96.56 97 ALA A N 1
ATOM 756 C CA . ALA A 1 97 ? 2.418 1.907 -12.850 1.00 96.56 97 ALA A CA 1
ATOM 757 C C . ALA A 1 97 ? 1.031 2.537 -13.070 1.00 96.56 97 ALA A C 1
ATOM 759 O O . ALA A 1 97 ? 0.059 1.813 -13.283 1.00 96.56 97 ALA A O 1
ATOM 760 N N . ILE A 1 98 ? 0.938 3.874 -13.075 1.00 96.06 98 ILE A N 1
ATOM 761 C CA . ILE A 1 98 ? -0.330 4.590 -13.258 1.00 96.06 98 ILE A CA 1
ATOM 762 C C . ILE A 1 98 ? -0.880 4.416 -14.683 1.00 96.06 98 ILE A C 1
ATOM 764 O O . ILE A 1 98 ? -1.966 3.853 -14.827 1.00 96.06 98 ILE A O 1
ATOM 768 N N . PRO A 1 99 ? -0.184 4.821 -15.768 1.00 93.94 99 PRO A N 1
ATOM 769 C CA . PRO A 1 99 ? -0.691 4.592 -17.120 1.00 93.94 99 PRO A CA 1
ATOM 770 C C . PRO A 1 99 ? -0.876 3.102 -17.455 1.00 93.94 99 PRO A C 1
ATOM 772 O O . PRO A 1 99 ? -1.765 2.785 -18.243 1.00 93.94 99 PRO A O 1
ATOM 775 N N . LEU A 1 100 ? -0.109 2.188 -16.843 1.00 93.88 100 LEU A N 1
ATOM 776 C CA . LEU A 1 100 ? -0.299 0.737 -17.002 1.00 93.88 100 LEU A CA 1
ATOM 777 C C . LEU A 1 100 ? -1.578 0.205 -16.339 1.00 93.88 100 LEU A C 1
ATOM 779 O O . LEU A 1 100 ? -2.124 -0.799 -16.801 1.00 93.88 100 LEU A O 1
ATOM 783 N N . ALA A 1 101 ? -2.064 0.847 -15.274 1.00 93.44 101 ALA A N 1
ATOM 784 C CA . ALA A 1 101 ? -3.391 0.574 -14.729 1.00 93.44 101 ALA A CA 1
ATOM 785 C C . ALA A 1 101 ? -4.479 1.095 -15.676 1.00 93.44 101 ALA A C 1
ATOM 787 O O . ALA A 1 101 ? -5.365 0.341 -16.068 1.00 93.44 101 ALA A O 1
ATOM 788 N N . TYR A 1 102 ? -4.360 2.340 -16.145 1.00 91.56 102 TYR A N 1
ATOM 789 C CA . TYR A 1 102 ? -5.351 2.957 -17.036 1.00 91.56 102 TYR A CA 1
ATOM 790 C C . TYR A 1 102 ? -5.473 2.292 -18.411 1.00 91.56 102 TYR A C 1
ATOM 792 O O . TYR A 1 102 ? -6.561 2.277 -18.986 1.00 91.56 102 TYR A O 1
ATOM 800 N N . SER A 1 103 ? -4.392 1.726 -18.955 1.00 90.00 103 SER A N 1
ATOM 801 C CA . SER A 1 103 ? -4.435 1.024 -20.247 1.00 90.00 103 SER A CA 1
ATOM 802 C C . SER A 1 103 ? -5.405 -0.166 -20.243 1.00 90.00 103 SER A C 1
ATOM 804 O O . SER A 1 103 ? -5.910 -0.543 -21.303 1.00 90.00 103 SER A O 1
ATOM 806 N N . SER A 1 104 ? -5.723 -0.709 -19.061 1.00 84.94 104 SER A N 1
ATOM 807 C CA . SER A 1 104 ? -6.711 -1.775 -18.892 1.00 84.94 104 SER A CA 1
ATOM 808 C C . SER A 1 104 ? -8.168 -1.305 -19.034 1.00 84.94 104 SER A C 1
ATOM 810 O O . SER A 1 104 ? -9.058 -2.131 -19.214 1.00 84.94 104 SER A O 1
ATOM 812 N N . PHE A 1 105 ? -8.437 0.009 -19.019 1.00 87.88 105 PHE A N 1
ATOM 813 C CA . PHE A 1 105 ? -9.804 0.550 -18.958 1.00 87.88 105 PHE A CA 1
ATOM 814 C C . PHE A 1 105 ? -10.456 0.742 -20.327 1.00 87.88 105 PHE A C 1
ATOM 816 O O . PHE A 1 105 ? -11.665 0.952 -20.391 1.00 87.88 105 PHE A O 1
ATOM 823 N N . ASN A 1 106 ? -9.683 0.659 -21.418 1.00 74.69 106 ASN A N 1
ATOM 824 C CA . ASN A 1 106 ? -10.094 1.026 -22.784 1.00 74.69 106 ASN A CA 1
ATOM 825 C C . ASN A 1 106 ? -11.325 0.272 -23.329 1.00 74.69 106 ASN A C 1
ATOM 827 O O . ASN A 1 106 ? -11.835 0.622 -24.390 1.00 74.69 106 ASN A O 1
ATOM 831 N N . PHE A 1 107 ? -11.809 -0.744 -22.615 1.00 71.56 107 PHE A N 1
ATOM 832 C CA . PHE A 1 107 ? -12.953 -1.568 -22.999 1.00 71.56 107 PHE A CA 1
ATOM 833 C C . PHE A 1 107 ? -14.051 -1.634 -21.926 1.00 71.56 107 PHE A C 1
ATOM 835 O O . PHE A 1 107 ? -15.040 -2.338 -22.119 1.00 71.56 107 PHE A O 1
ATOM 842 N N . SER A 1 108 ? -13.911 -0.898 -20.817 1.00 78.25 108 SER A N 1
ATOM 843 C CA . SER A 1 108 ? -14.915 -0.878 -19.754 1.00 78.25 108 SER A CA 1
ATOM 844 C C . SER A 1 108 ? -15.959 0.214 -19.988 1.00 78.25 108 SER A C 1
ATOM 846 O O . SER A 1 108 ? -15.631 1.378 -20.211 1.00 78.25 108 SER A O 1
ATOM 848 N N . SER A 1 109 ? -17.239 -0.149 -19.877 1.00 79.94 109 SER A N 1
ATOM 849 C CA . SER A 1 109 ? -18.359 0.805 -19.902 1.00 79.94 109 SER A CA 1
ATOM 850 C C . SER A 1 109 ? -18.446 1.660 -18.630 1.00 79.94 109 SER A C 1
ATOM 852 O O . SER A 1 109 ? -19.093 2.708 -18.634 1.00 79.94 109 SER A O 1
ATOM 854 N N . LYS A 1 110 ? -17.781 1.228 -17.551 1.00 85.50 110 LYS A N 1
ATOM 855 C CA . LYS A 1 110 ? -17.626 1.947 -16.283 1.00 85.50 110 LYS A CA 1
ATOM 856 C C . LYS A 1 110 ? -16.157 1.842 -15.858 1.00 85.50 110 LYS A C 1
ATOM 858 O O . LYS A 1 110 ? -15.798 0.877 -15.183 1.00 85.50 110 LYS A O 1
ATOM 863 N N . PRO A 1 111 ? -15.282 2.760 -16.306 1.00 86.56 111 PRO A N 1
ATOM 864 C CA . PRO A 1 111 ? -13.862 2.669 -15.993 1.00 86.56 111 PRO A CA 1
ATOM 865 C C . PRO A 1 111 ? -13.658 2.739 -14.470 1.00 86.56 111 PRO A C 1
ATOM 867 O O . PRO A 1 111 ? -14.253 3.612 -13.826 1.00 86.56 111 PRO A O 1
ATOM 870 N N . PRO A 1 112 ? -12.856 1.834 -13.885 1.00 93.56 112 PRO A N 1
ATOM 871 C CA . PRO A 1 112 ? -12.595 1.851 -12.456 1.00 93.56 112 PRO A CA 1
ATOM 872 C C . PRO A 1 112 ? -11.669 3.004 -12.078 1.00 93.56 112 PRO A C 1
ATOM 874 O O . PRO A 1 112 ? -11.094 3.691 -12.924 1.00 93.56 112 PRO A O 1
ATOM 877 N N . ARG A 1 113 ? -11.529 3.217 -10.772 1.00 95.19 113 ARG A N 1
ATOM 878 C CA . ARG A 1 113 ? -10.613 4.214 -10.203 1.00 95.19 113 ARG A CA 1
ATOM 879 C C . ARG A 1 113 ? -9.278 3.567 -9.857 1.00 95.19 113 ARG A C 1
ATOM 881 O O . ARG A 1 113 ? -9.235 2.376 -9.550 1.00 95.19 113 ARG A O 1
ATOM 888 N N . VAL A 1 114 ? -8.201 4.342 -9.860 1.00 96.56 114 VAL A N 1
ATOM 889 C CA . VAL A 1 114 ? -6.866 3.859 -9.506 1.00 96.56 114 VAL A CA 1
ATOM 890 C C . VAL A 1 114 ? -6.533 4.222 -8.066 1.00 96.56 114 VAL A C 1
ATOM 892 O O . VAL A 1 114 ? -6.639 5.373 -7.637 1.00 96.56 114 VAL A O 1
ATOM 895 N N . ALA A 1 115 ? -6.089 3.216 -7.322 1.00 97.56 115 ALA A N 1
ATOM 896 C CA . ALA A 1 115 ? -5.477 3.385 -6.020 1.00 97.56 115 ALA A CA 1
ATOM 897 C C . ALA A 1 115 ? -3.974 3.116 -6.109 1.00 97.56 115 ALA A C 1
ATOM 899 O O . ALA A 1 115 ? -3.548 2.066 -6.596 1.00 97.56 115 ALA A O 1
ATOM 900 N N . LEU A 1 116 ? -3.169 4.056 -5.621 1.00 97.69 116 LEU A N 1
ATOM 901 C CA . LEU A 1 116 ? -1.739 3.841 -5.463 1.00 97.69 116 LEU A CA 1
ATOM 902 C C . LEU A 1 116 ? -1.505 2.897 -4.279 1.00 97.69 116 LEU A C 1
ATOM 904 O O . LEU A 1 116 ? -1.729 3.283 -3.135 1.00 97.69 116 LEU A O 1
ATOM 908 N N . SER A 1 117 ? -1.055 1.679 -4.565 1.00 97.88 117 SER A N 1
ATOM 909 C CA . SER A 1 117 ? -0.683 0.671 -3.568 1.00 97.88 117 SER A CA 1
ATOM 910 C C . SER A 1 117 ? 0.695 0.969 -2.978 1.00 97.88 117 SER A C 1
ATOM 912 O O . SER A 1 117 ? 1.680 1.116 -3.711 1.00 97.88 117 SER A O 1
ATOM 914 N N . LEU A 1 118 ? 0.777 1.045 -1.654 1.00 97.94 118 LEU A N 1
ATOM 915 C CA . LEU A 1 118 ? 1.992 1.335 -0.899 1.00 97.94 118 LEU A CA 1
ATOM 916 C C . LEU A 1 118 ? 2.123 0.324 0.245 1.00 97.94 118 LEU A C 1
ATOM 918 O O . LEU A 1 118 ? 1.379 0.373 1.218 1.00 97.94 118 LEU A O 1
ATOM 922 N N . GLY A 1 119 ? 3.081 -0.596 0.141 1.00 97.62 119 GLY A N 1
ATOM 923 C CA . GLY A 1 119 ? 3.409 -1.514 1.232 1.00 97.62 119 GLY A CA 1
ATOM 924 C C . GLY A 1 119 ? 4.242 -0.859 2.338 1.00 97.62 119 GLY A C 1
ATOM 925 O O . GLY A 1 119 ? 4.767 0.244 2.134 1.00 97.62 119 GLY A O 1
ATOM 926 N N . PRO A 1 120 ? 4.410 -1.537 3.485 1.00 97.50 120 PRO A N 1
ATOM 927 C CA . PRO A 1 120 ? 5.261 -1.068 4.568 1.00 97.50 120 PRO A CA 1
ATOM 928 C C . PRO A 1 120 ? 6.741 -1.147 4.182 1.00 97.50 120 PRO A C 1
ATOM 930 O O . PRO A 1 120 ? 7.121 -1.831 3.226 1.00 97.50 120 PRO A O 1
ATOM 933 N N . TYR A 1 121 ? 7.602 -0.525 4.983 1.00 97.25 121 TYR A N 1
ATOM 934 C CA . TYR A 1 121 ? 9.052 -0.660 4.870 1.00 97.25 121 TYR A CA 1
ATOM 935 C C . TYR A 1 121 ? 9.478 -2.134 4.836 1.00 97.25 121 TYR A C 1
ATOM 937 O O . TYR A 1 121 ? 10.252 -2.537 3.961 1.00 97.25 121 TYR A O 1
ATOM 945 N N . GLY A 1 122 ? 8.891 -2.949 5.722 1.00 95.50 122 GLY A N 1
ATOM 946 C CA . GLY A 1 122 ? 9.159 -4.381 5.840 1.00 95.50 122 GLY A CA 1
ATOM 947 C C . GLY A 1 122 ? 9.001 -5.158 4.537 1.00 95.50 122 GLY A C 1
ATOM 948 O O . GLY A 1 122 ? 9.798 -6.055 4.284 1.00 95.50 122 GLY A O 1
ATOM 949 N N . ALA A 1 123 ? 8.049 -4.768 3.682 1.00 93.81 123 ALA A N 1
ATOM 950 C CA . ALA A 1 123 ? 7.794 -5.417 2.395 1.00 93.81 123 ALA A CA 1
ATOM 951 C C . ALA A 1 123 ? 8.907 -5.180 1.364 1.00 93.81 123 ALA A C 1
ATOM 953 O O . ALA A 1 123 ? 8.979 -5.865 0.348 1.00 93.81 123 ALA A O 1
ATOM 954 N N . THR A 1 124 ? 9.757 -4.177 1.586 1.00 92.25 124 THR A N 1
ATOM 955 C CA . THR A 1 124 ? 10.844 -3.804 0.667 1.00 92.25 124 THR A CA 1
ATOM 956 C C . THR A 1 124 ? 12.205 -4.335 1.115 1.00 92.25 124 THR A C 1
ATOM 958 O O . THR A 1 124 ? 13.211 -4.171 0.410 1.00 92.25 124 THR A O 1
ATOM 961 N N . MET A 1 125 ? 12.249 -4.967 2.293 1.00 91.25 125 MET A N 1
ATOM 962 C CA . MET A 1 125 ? 13.452 -5.562 2.858 1.00 91.25 125 MET A CA 1
ATOM 963 C C . MET A 1 125 ? 13.875 -6.798 2.061 1.00 91.25 125 MET A C 1
ATOM 965 O O . MET A 1 125 ? 13.067 -7.572 1.558 1.00 91.25 125 MET A O 1
ATOM 969 N N . CYS A 1 126 ? 15.185 -6.969 1.927 1.00 83.25 126 CYS A N 1
ATOM 970 C CA . CYS A 1 126 ? 15.805 -8.057 1.183 1.00 83.25 126 CYS A CA 1
ATOM 971 C C . CYS A 1 126 ? 17.080 -8.472 1.931 1.00 83.25 126 CYS A C 1
ATOM 973 O O . CYS A 1 126 ? 17.813 -7.584 2.373 1.00 83.25 126 CYS A O 1
ATOM 975 N N . PRO A 1 127 ? 17.386 -9.777 2.069 1.00 82.31 127 PRO A N 1
ATOM 976 C CA . PRO A 1 127 ? 16.709 -10.926 1.449 1.00 82.31 127 PRO A CA 1
ATOM 977 C C . PRO A 1 127 ? 15.448 -11.410 2.174 1.00 82.31 127 PRO A C 1
ATOM 979 O O . PRO A 1 127 ? 14.693 -12.183 1.594 1.00 82.31 127 PRO A O 1
ATOM 982 N N . VAL A 1 128 ? 15.221 -10.980 3.416 1.00 85.44 128 VAL A N 1
ATOM 983 C CA . VAL A 1 128 ? 14.060 -11.391 4.217 1.00 85.44 128 VAL A CA 1
ATOM 984 C C . VAL A 1 128 ? 13.110 -10.210 4.359 1.00 85.44 128 VAL A C 1
ATOM 986 O O . VAL A 1 128 ? 13.498 -9.163 4.877 1.00 85.44 128 VAL A O 1
ATOM 989 N N . SER A 1 129 ? 11.879 -10.403 3.892 1.00 89.19 129 SER A N 1
ATOM 990 C CA . SER A 1 129 ? 10.788 -9.449 4.054 1.00 89.19 129 SER A CA 1
ATOM 991 C C . SER A 1 129 ? 10.213 -9.535 5.471 1.00 89.19 129 SER A C 1
ATOM 993 O O . SER A 1 129 ? 10.189 -10.608 6.080 1.00 89.19 129 SER A O 1
ATOM 995 N N . ALA A 1 130 ? 9.798 -8.397 6.020 1.00 92.56 130 ALA A N 1
ATOM 996 C CA . ALA A 1 130 ? 9.365 -8.263 7.411 1.00 92.56 130 ALA A CA 1
ATOM 997 C C . ALA A 1 130 ? 7.971 -7.630 7.550 1.00 92.56 130 ALA A C 1
ATOM 999 O O . ALA A 1 130 ? 7.624 -7.145 8.624 1.00 92.56 130 ALA A O 1
ATOM 1000 N N . GLU A 1 131 ? 7.156 -7.626 6.492 1.00 89.56 131 GLU A N 1
ATOM 1001 C CA . GLU A 1 131 ? 5.801 -7.058 6.506 1.00 89.56 131 GLU A CA 1
ATOM 1002 C C . GLU A 1 131 ? 4.867 -7.765 7.499 1.00 89.56 131 GLU A C 1
ATOM 1004 O O . GLU A 1 131 ? 3.972 -7.132 8.045 1.00 89.56 131 GLU A O 1
ATOM 1009 N N . TYR A 1 132 ? 5.113 -9.046 7.796 1.00 91.94 132 TYR A N 1
ATOM 1010 C CA . TYR A 1 132 ? 4.339 -9.817 8.778 1.00 91.94 132 TYR A CA 1
ATOM 1011 C C . TYR A 1 132 ? 4.965 -9.800 10.180 1.00 91.94 132 TYR A C 1
ATOM 1013 O O . TYR A 1 132 ? 4.259 -9.774 11.190 1.00 91.94 132 TYR A O 1
ATOM 1021 N N . THR A 1 133 ? 6.299 -9.798 10.271 1.00 93.38 133 THR A N 1
ATOM 1022 C CA . THR A 1 133 ? 7.007 -9.860 11.560 1.00 93.38 133 THR A CA 1
ATOM 1023 C C . THR A 1 133 ? 7.151 -8.489 12.214 1.00 93.38 133 THR A C 1
ATOM 1025 O O . THR A 1 133 ? 7.154 -8.408 13.439 1.00 93.38 133 THR A O 1
ATOM 1028 N N . GLY A 1 134 ? 7.258 -7.420 11.419 1.00 93.50 134 GLY A N 1
ATOM 1029 C CA . GLY A 1 134 ? 7.568 -6.069 11.889 1.00 93.50 134 GLY A CA 1
ATOM 1030 C C . GLY A 1 134 ? 9.009 -5.900 12.389 1.00 93.50 134 GLY A C 1
ATOM 1031 O O . GLY A 1 134 ? 9.320 -4.889 13.011 1.00 93.50 134 GLY A O 1
ATOM 1032 N N . ILE A 1 135 ? 9.897 -6.872 12.156 1.00 95.19 135 ILE A N 1
ATOM 1033 C CA . ILE A 1 135 ? 11.287 -6.815 12.634 1.00 95.19 135 ILE A CA 1
ATOM 1034 C C . ILE A 1 135 ? 12.120 -6.019 11.629 1.00 95.19 135 ILE A C 1
ATOM 1036 O O . ILE A 1 135 ? 12.577 -6.556 10.620 1.00 95.19 135 ILE A O 1
ATOM 1040 N N . TYR A 1 136 ? 12.277 -4.723 11.888 1.00 94.81 136 TYR A N 1
ATOM 1041 C CA . TYR A 1 136 ? 13.038 -3.798 11.039 1.00 94.81 136 TYR A CA 1
ATOM 1042 C C . TYR A 1 136 ? 14.444 -3.574 11.609 1.00 94.81 136 TYR A C 1
ATOM 1044 O O . TYR A 1 136 ? 14.670 -3.837 12.793 1.00 94.81 136 TYR A O 1
ATOM 1052 N N . PRO A 1 137 ? 15.402 -3.101 10.793 1.00 94.56 137 PRO A N 1
ATOM 1053 C CA . PRO A 1 137 ? 16.729 -2.761 11.280 1.00 94.56 137 PRO A CA 1
ATOM 1054 C C . PRO A 1 137 ? 16.699 -1.481 12.135 1.00 94.56 137 PRO A C 1
ATOM 1056 O O . PRO A 1 137 ? 15.724 -0.724 12.114 1.00 94.56 137 PRO A O 1
ATOM 1059 N N . GLU A 1 138 ? 17.775 -1.242 12.885 1.00 94.56 138 GLU A N 1
ATOM 1060 C CA . GLU A 1 138 ? 17.866 -0.155 13.872 1.00 94.56 138 GLU A CA 1
ATOM 1061 C C . GLU A 1 138 ? 17.663 1.234 13.247 1.00 94.56 138 GLU A C 1
ATOM 1063 O O . GLU A 1 138 ? 17.076 2.118 13.857 1.00 94.56 138 GLU A O 1
ATOM 1068 N N . GLU A 1 139 ? 18.062 1.436 11.993 1.00 93.75 139 GLU A N 1
ATOM 1069 C CA . GLU A 1 139 ? 17.867 2.706 11.285 1.00 93.75 139 GLU A CA 1
ATOM 1070 C C . GLU A 1 139 ? 16.380 3.060 11.107 1.00 93.75 139 GLU A C 1
ATOM 1072 O O . GLU A 1 139 ? 16.033 4.232 10.958 1.00 93.75 139 GLU A O 1
ATOM 1077 N N . MET A 1 140 ? 15.507 2.051 11.158 1.00 95.19 140 MET A N 1
ATOM 1078 C CA . MET A 1 140 ? 14.048 2.153 11.075 1.00 95.19 140 MET A CA 1
ATOM 1079 C C . MET A 1 140 ? 13.379 1.792 12.415 1.00 95.19 140 MET A C 1
ATOM 1081 O O . MET A 1 140 ? 12.229 1.339 12.453 1.00 95.19 140 MET A O 1
ATOM 1085 N N . SER A 1 141 ? 14.094 1.965 13.534 1.00 90.75 141 SER A N 1
ATOM 1086 C CA . SER A 1 141 ? 13.545 1.802 14.886 1.00 90.75 141 SER A CA 1
ATOM 1087 C C . SER A 1 141 ? 12.719 3.010 15.339 1.00 90.75 141 SER A C 1
ATOM 1089 O O . SER A 1 141 ? 11.877 2.871 16.223 1.00 90.75 141 SER A O 1
ATOM 1091 N N . ASN A 1 142 ? 12.910 4.177 14.711 1.00 91.19 142 ASN A N 1
ATOM 1092 C CA . ASN A 1 142 ? 12.216 5.416 15.053 1.00 91.19 142 ASN A CA 1
ATOM 1093 C C . ASN A 1 142 ? 11.177 5.836 13.996 1.00 91.19 142 ASN A C 1
ATOM 1095 O O . ASN A 1 142 ? 11.374 5.679 12.789 1.00 91.19 142 ASN A O 1
ATOM 1099 N N . THR A 1 143 ? 10.088 6.447 14.467 1.00 94.31 143 THR A N 1
ATOM 1100 C CA . THR A 1 143 ? 8.961 6.908 13.641 1.00 94.31 143 THR A CA 1
ATOM 1101 C C . THR A 1 143 ? 9.370 7.944 12.589 1.00 94.31 143 THR A C 1
ATOM 1103 O O . THR A 1 143 ? 8.871 7.898 11.469 1.00 94.31 143 THR A O 1
ATOM 1106 N N . ALA A 1 144 ? 10.305 8.850 12.896 1.00 94.44 144 ALA A N 1
ATOM 1107 C CA . ALA A 1 144 ? 10.712 9.915 11.973 1.00 94.44 144 ALA A CA 1
ATOM 1108 C C . ALA A 1 144 ? 11.450 9.384 10.728 1.00 94.44 144 ALA A C 1
ATOM 1110 O O . ALA A 1 144 ? 11.272 9.912 9.629 1.00 94.44 144 ALA A O 1
ATOM 1111 N N . ALA A 1 145 ? 12.254 8.328 10.879 1.00 96.44 145 ALA A N 1
ATOM 1112 C CA . ALA A 1 145 ? 12.934 7.660 9.773 1.00 96.44 145 ALA A CA 1
ATOM 1113 C C . ALA A 1 145 ? 11.932 6.965 8.842 1.00 96.44 145 ALA A C 1
ATOM 1115 O O . ALA A 1 145 ? 11.994 7.146 7.625 1.00 96.44 145 ALA A O 1
ATOM 1116 N N . LEU A 1 146 ? 10.960 6.246 9.415 1.00 97.12 146 LEU A N 1
ATOM 1117 C CA . LEU A 1 146 ? 9.859 5.642 8.660 1.00 97.12 146 LEU A CA 1
ATOM 1118 C C . LEU A 1 146 ? 9.016 6.707 7.949 1.00 97.12 146 LEU A C 1
ATOM 1120 O O . LEU A 1 146 ? 8.631 6.526 6.795 1.00 97.12 146 LEU A O 1
ATOM 1124 N N . GLU A 1 147 ? 8.770 7.843 8.603 1.00 96.06 147 GLU A N 1
ATOM 1125 C CA . GLU A 1 147 ? 8.001 8.944 8.027 1.00 96.06 147 GLU A CA 1
ATOM 1126 C C . GLU A 1 147 ? 8.721 9.528 6.811 1.00 96.06 147 GLU A C 1
ATOM 1128 O O . GLU A 1 147 ? 8.117 9.692 5.751 1.00 96.06 147 GLU A O 1
ATOM 1133 N N . ALA A 1 148 ? 10.022 9.806 6.939 1.00 95.50 148 ALA A N 1
ATOM 1134 C CA . ALA A 1 148 ? 10.844 10.286 5.833 1.00 95.50 148 ALA A CA 1
ATOM 1135 C C . ALA A 1 148 ? 10.874 9.283 4.669 1.00 95.50 148 ALA A C 1
ATOM 1137 O O . ALA A 1 148 ? 10.804 9.685 3.506 1.00 95.50 148 ALA A O 1
ATOM 1138 N N . TRP A 1 149 ? 10.923 7.983 4.969 1.00 96.75 149 TRP A N 1
ATOM 1139 C CA . TRP A 1 149 ? 10.898 6.928 3.959 1.00 96.75 149 TRP A CA 1
ATOM 1140 C C . TRP A 1 149 ? 9.569 6.885 3.185 1.00 96.75 149 TRP A C 1
ATOM 1142 O O . TRP A 1 149 ? 9.571 6.888 1.950 1.00 96.75 149 TRP A O 1
ATOM 1152 N N . HIS A 1 150 ? 8.430 6.921 3.885 1.00 96.81 150 HIS A N 1
ATOM 1153 C CA . HIS A 1 150 ? 7.102 6.966 3.255 1.00 96.81 150 HIS A CA 1
ATOM 1154 C C . HIS A 1 150 ? 6.886 8.259 2.465 1.00 96.81 150 HIS A C 1
ATOM 1156 O O . HIS A 1 150 ? 6.440 8.210 1.316 1.00 96.81 150 HIS A O 1
ATOM 1162 N N . ALA A 1 151 ? 7.271 9.408 3.030 1.00 94.88 151 ALA A N 1
ATOM 1163 C CA . ALA A 1 151 ? 7.206 10.698 2.346 1.00 94.88 151 ALA A CA 1
ATOM 1164 C C . ALA A 1 151 ? 7.990 10.664 1.029 1.00 94.88 151 ALA A C 1
ATOM 1166 O O . ALA A 1 151 ? 7.473 11.084 -0.007 1.00 94.88 151 ALA A O 1
ATOM 1167 N N . LYS A 1 152 ? 9.186 10.058 1.027 1.00 94.75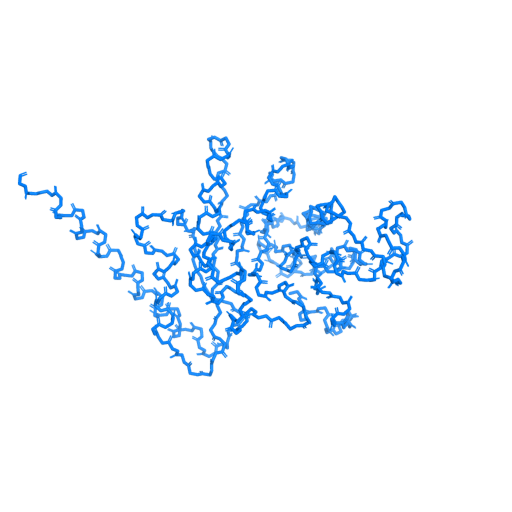 152 LYS A N 1
ATOM 1168 C CA . LYS A 1 152 ? 10.014 9.976 -0.176 1.00 94.75 152 LYS A CA 1
ATOM 1169 C C . LYS A 1 152 ? 9.364 9.172 -1.305 1.00 94.75 152 LYS A C 1
ATOM 1171 O O . LYS A 1 152 ? 9.535 9.509 -2.476 1.00 94.75 152 LYS A O 1
ATOM 1176 N N . ARG A 1 153 ? 8.600 8.123 -0.978 1.00 95.12 153 ARG A N 1
ATOM 1177 C CA . ARG A 1 153 ? 7.828 7.347 -1.967 1.00 95.12 153 ARG A CA 1
ATOM 1178 C C . ARG A 1 153 ? 6.632 8.127 -2.508 1.00 95.12 153 ARG A C 1
ATOM 1180 O O . ARG A 1 153 ? 6.312 7.989 -3.683 1.00 95.12 153 ARG A O 1
ATOM 1187 N N . LEU A 1 154 ? 5.988 8.948 -1.683 1.00 94.38 154 LEU A N 1
ATOM 1188 C CA . LEU A 1 154 ? 4.852 9.778 -2.097 1.00 94.38 154 LEU A CA 1
ATOM 1189 C C . LEU A 1 154 ? 5.297 10.942 -2.999 1.00 94.38 154 LEU A C 1
ATOM 1191 O O . LEU A 1 154 ? 4.662 11.195 -4.025 1.00 94.38 154 LEU A O 1
ATOM 1195 N N . GLU A 1 155 ? 6.429 11.582 -2.677 1.00 93.12 155 GLU A N 1
ATOM 1196 C CA . GLU A 1 155 ? 7.056 12.649 -3.478 1.00 93.12 155 GLU A CA 1
ATOM 1197 C C . GLU A 1 155 ? 7.246 12.243 -4.943 1.00 93.12 155 GLU A C 1
ATOM 1199 O O . GLU A 1 155 ? 6.979 13.040 -5.842 1.00 93.12 155 GLU A O 1
ATOM 1204 N N . VAL A 1 156 ? 7.614 10.979 -5.195 1.00 94.50 156 VAL A N 1
ATOM 1205 C CA . VAL A 1 156 ? 7.762 10.429 -6.552 1.00 94.50 156 VAL A CA 1
ATOM 1206 C C . VAL A 1 156 ? 6.538 10.728 -7.403 1.00 94.50 156 VAL A C 1
ATOM 1208 O O . VAL A 1 156 ? 6.694 11.129 -8.550 1.00 94.50 156 VAL A O 1
ATOM 1211 N N . TYR A 1 157 ? 5.331 10.554 -6.879 1.00 94.12 157 TYR A N 1
ATOM 1212 C CA . TYR A 1 157 ? 4.109 10.759 -7.654 1.00 94.12 157 TYR A CA 1
ATOM 1213 C C . TYR A 1 157 ? 3.665 12.220 -7.647 1.00 94.12 157 TYR A C 1
ATOM 1215 O O . TYR A 1 157 ? 3.158 12.695 -8.657 1.00 94.12 157 TYR A O 1
ATOM 1223 N N . MET A 1 158 ? 3.881 12.942 -6.545 1.00 89.81 158 MET A N 1
ATOM 1224 C CA . MET A 1 158 ? 3.481 14.348 -6.411 1.00 89.81 158 MET A CA 1
ATOM 1225 C C . MET A 1 158 ? 4.287 15.302 -7.292 1.00 89.81 158 MET A C 1
ATOM 1227 O O . MET A 1 158 ? 3.732 16.263 -7.818 1.00 89.81 158 MET A O 1
ATOM 1231 N N . GLU A 1 159 ? 5.575 15.027 -7.490 1.00 90.94 159 GLU A N 1
ATOM 1232 C CA . GLU A 1 159 ? 6.448 15.809 -8.376 1.00 90.94 159 GLU A CA 1
ATOM 1233 C C . GLU A 1 159 ? 6.073 15.683 -9.868 1.00 90.94 159 GLU A C 1
ATOM 1235 O O . GLU A 1 159 ? 6.659 16.360 -10.711 1.00 90.94 159 GLU A O 1
ATOM 1240 N N . ASP A 1 160 ? 5.108 14.825 -10.212 1.00 91.31 160 ASP A N 1
ATOM 1241 C CA . ASP A 1 160 ? 4.517 14.724 -11.546 1.00 91.31 160 ASP A CA 1
ATOM 1242 C C . ASP A 1 160 ? 2.998 14.966 -11.479 1.00 91.31 160 ASP A C 1
ATOM 1244 O O . ASP A 1 160 ? 2.218 14.019 -11.310 1.00 91.31 160 ASP A O 1
ATOM 1248 N N . PRO A 1 161 ? 2.550 16.228 -11.625 1.00 89.56 161 PRO A N 1
ATOM 1249 C CA . PRO A 1 161 ? 1.141 16.594 -11.497 1.00 89.56 161 PRO A CA 1
ATOM 1250 C C . PRO A 1 161 ? 0.199 15.807 -12.418 1.00 89.56 161 PRO A C 1
ATOM 1252 O O . PRO A 1 161 ? -0.949 15.550 -12.046 1.00 89.56 161 PRO A O 1
ATOM 1255 N N . GLU A 1 162 ? 0.658 15.394 -13.606 1.00 90.06 162 GLU A N 1
ATOM 1256 C CA . GLU A 1 162 ? -0.162 14.611 -14.537 1.00 90.06 162 GLU A CA 1
ATOM 1257 C C . GLU A 1 162 ? -0.450 13.207 -14.005 1.00 90.06 162 GLU A C 1
ATOM 1259 O O . GLU A 1 162 ? -1.583 12.723 -14.105 1.00 90.06 162 GLU A O 1
ATOM 1264 N N . THR A 1 163 ? 0.563 12.565 -13.424 1.00 90.50 163 THR A N 1
ATOM 1265 C CA . THR A 1 163 ? 0.433 11.264 -12.764 1.00 90.50 163 THR A CA 1
ATOM 1266 C C . THR A 1 163 ? -0.366 11.400 -11.472 1.00 90.50 163 THR A C 1
ATOM 1268 O O . THR A 1 163 ? -1.311 10.639 -11.260 1.00 90.50 163 THR A O 1
ATOM 1271 N N . TRP A 1 164 ? -0.081 12.413 -10.648 1.00 91.75 164 TRP A N 1
ATOM 1272 C CA . TRP A 1 164 ? -0.790 12.649 -9.388 1.00 91.75 164 TRP A CA 1
ATOM 1273 C C . TRP A 1 164 ? -2.297 12.864 -9.565 1.00 91.75 164 TRP A C 1
ATOM 1275 O O . TRP A 1 164 ? -3.099 12.433 -8.733 1.00 91.75 164 TRP A O 1
ATOM 1285 N N . ARG A 1 165 ? -2.717 13.527 -10.651 1.00 91.00 165 ARG A N 1
ATOM 1286 C CA . ARG A 1 165 ? -4.139 13.782 -10.944 1.00 91.00 165 ARG A CA 1
ATOM 1287 C C . ARG A 1 165 ? -4.925 12.522 -11.316 1.00 91.00 165 ARG A C 1
ATOM 1289 O O . ARG A 1 165 ? -6.148 12.544 -11.238 1.00 91.00 165 ARG A O 1
ATOM 1296 N N . LYS A 1 166 ? -4.235 11.459 -11.729 1.00 92.94 166 LYS A N 1
ATOM 1297 C CA . LYS A 1 166 ? -4.817 10.164 -12.115 1.00 92.94 166 LYS A CA 1
ATOM 1298 C C . LYS A 1 166 ? -4.901 9.168 -10.957 1.00 92.94 166 LYS A C 1
ATOM 1300 O O . LYS A 1 166 ? -5.351 8.049 -11.164 1.00 92.94 166 LYS A O 1
ATOM 1305 N N . ILE A 1 167 ? -4.403 9.535 -9.779 1.00 94.25 167 ILE A N 1
ATOM 1306 C CA . ILE A 1 167 ? -4.469 8.707 -8.577 1.00 94.25 167 ILE A CA 1
ATOM 1307 C C . ILE A 1 167 ? -5.673 9.182 -7.770 1.00 94.25 167 ILE A C 1
ATOM 1309 O O . ILE A 1 167 ? -5.664 10.294 -7.246 1.00 94.25 167 ILE A O 1
ATOM 1313 N N . GLU A 1 168 ? -6.714 8.360 -7.665 1.00 94.44 168 GLU A N 1
ATOM 1314 C CA . GLU A 1 168 ? -7.922 8.705 -6.910 1.00 94.44 168 GLU A CA 1
ATOM 1315 C C . GLU A 1 168 ? -7.768 8.417 -5.418 1.00 94.44 168 GLU A C 1
ATOM 1317 O O . GLU A 1 168 ? -8.304 9.159 -4.587 1.00 94.44 168 GLU A O 1
ATOM 1322 N N . PHE A 1 169 ? -7.027 7.359 -5.087 1.00 96.06 169 PHE A N 1
ATOM 1323 C CA . PHE A 1 169 ? -6.808 6.926 -3.714 1.00 96.06 169 PHE A CA 1
ATOM 1324 C C . PHE A 1 169 ? -5.354 6.562 -3.433 1.00 96.06 169 PHE A C 1
ATOM 1326 O O . PHE A 1 169 ? -4.627 6.137 -4.329 1.00 96.06 169 PHE A O 1
ATOM 1333 N N . LEU A 1 170 ? -4.959 6.662 -2.167 1.00 97.19 170 LEU A N 1
ATOM 1334 C CA . LEU A 1 170 ? -3.717 6.078 -1.660 1.00 97.19 170 LEU A CA 1
ATOM 1335 C C . LEU A 1 170 ? -4.075 4.914 -0.731 1.00 97.19 170 LEU A C 1
ATOM 1337 O O . LEU A 1 170 ? -4.812 5.102 0.236 1.00 97.19 170 LEU A O 1
ATOM 1341 N N . GLY A 1 171 ? -3.578 3.722 -1.032 1.00 97.75 171 GLY A N 1
ATOM 1342 C CA . GLY A 1 171 ? -3.779 2.536 -0.212 1.00 97.75 171 GLY A CA 1
ATOM 1343 C C . GLY A 1 171 ? -2.478 2.125 0.444 1.00 97.75 171 GLY A C 1
ATOM 1344 O O . GLY A 1 171 ? -1.612 1.571 -0.227 1.00 97.75 171 GLY A O 1
ATOM 1345 N N . PHE A 1 172 ? -2.347 2.388 1.743 1.00 98.19 172 PHE A N 1
ATOM 1346 C CA . PHE A 1 172 ? -1.270 1.816 2.543 1.00 98.19 172 PHE A CA 1
ATOM 1347 C C . PHE A 1 172 ? -1.716 0.442 3.030 1.00 98.19 172 PHE A C 1
ATOM 1349 O O . PHE A 1 172 ? -2.738 0.329 3.702 1.00 98.19 172 PHE A O 1
ATOM 1356 N N . GLU A 1 173 ? -0.996 -0.611 2.664 1.00 96.94 173 GLU A N 1
ATOM 1357 C CA . GLU A 1 173 ? -1.488 -1.983 2.830 1.00 96.94 173 GLU A CA 1
ATOM 1358 C C . GLU A 1 173 ? -0.533 -2.833 3.652 1.00 96.94 173 GLU A C 1
ATOM 1360 O O . GLU A 1 173 ? 0.679 -2.673 3.537 1.00 96.94 173 GLU A O 1
ATOM 1365 N N . THR A 1 174 ? -1.062 -3.798 4.409 1.00 96.94 174 THR A N 1
ATOM 1366 C CA . THR A 1 174 ? -0.272 -4.794 5.150 1.00 96.94 174 THR A CA 1
ATOM 1367 C C . THR A 1 174 ? 0.702 -4.150 6.151 1.00 96.94 174 THR A C 1
ATOM 1369 O O . THR A 1 174 ? 1.847 -4.575 6.284 1.00 96.94 174 THR A O 1
ATOM 1372 N N . VAL A 1 175 ? 0.290 -3.086 6.843 1.00 97.94 175 VAL A N 1
ATOM 1373 C CA . VAL A 1 175 ? 1.157 -2.372 7.793 1.00 97.94 175 VAL A CA 1
ATOM 1374 C C . VAL A 1 175 ? 1.064 -3.032 9.164 1.00 97.94 175 VAL A C 1
ATOM 1376 O O . VAL A 1 175 ? 0.072 -2.870 9.864 1.00 97.94 175 VAL A O 1
ATOM 1379 N N . ARG A 1 176 ? 2.094 -3.773 9.580 1.00 96.75 176 ARG A N 1
ATOM 1380 C CA . ARG A 1 176 ? 2.094 -4.477 10.875 1.00 96.75 176 ARG A CA 1
ATOM 1381 C C . ARG A 1 176 ? 2.338 -3.561 12.076 1.00 96.75 176 ARG A C 1
ATOM 1383 O O . ARG A 1 176 ? 1.725 -3.730 13.123 1.00 96.75 176 ARG A O 1
ATOM 1390 N N . ARG A 1 177 ? 3.277 -2.623 11.953 1.00 96.62 177 ARG A N 1
ATOM 1391 C CA . ARG A 1 177 ? 3.785 -1.815 13.070 1.00 96.62 177 ARG A CA 1
ATOM 1392 C C . ARG A 1 177 ? 2.906 -0.595 13.343 1.00 96.62 177 ARG A C 1
ATOM 1394 O O . ARG A 1 177 ? 2.731 0.243 12.463 1.00 96.62 177 ARG A O 1
ATOM 1401 N N . TRP A 1 178 ? 2.434 -0.438 14.579 1.00 95.56 178 TRP A N 1
ATOM 1402 C CA . TRP A 1 178 ? 1.669 0.742 15.012 1.00 95.56 178 TRP A CA 1
ATOM 1403 C C . TRP A 1 178 ? 2.475 2.052 14.898 1.00 95.56 178 TRP A C 1
ATOM 1405 O O . TRP A 1 178 ? 1.919 3.106 14.613 1.00 95.56 178 TRP A O 1
ATOM 1415 N N . ASP A 1 179 ? 3.795 2.024 15.078 1.00 95.62 179 ASP A N 1
ATOM 1416 C CA . ASP A 1 179 ? 4.628 3.222 14.951 1.00 95.62 179 ASP A CA 1
ATOM 1417 C C . ASP A 1 179 ? 4.913 3.578 13.484 1.00 95.62 179 ASP A C 1
ATOM 1419 O O . ASP A 1 179 ? 5.097 4.750 13.158 1.00 95.62 179 ASP A O 1
ATOM 1423 N N . GLU A 1 180 ? 4.853 2.599 12.577 1.00 97.62 180 GLU A N 1
ATOM 1424 C CA . GLU A 1 180 ? 4.830 2.858 11.137 1.00 97.62 180 GLU A CA 1
ATOM 1425 C C . GLU A 1 180 ? 3.491 3.464 10.689 1.00 97.62 180 GLU A C 1
ATOM 1427 O O . GLU A 1 180 ? 3.473 4.333 9.821 1.00 97.62 180 GLU A O 1
ATOM 1432 N N . VAL A 1 181 ? 2.373 3.088 11.319 1.00 96.88 181 VAL A N 1
ATOM 1433 C CA . VAL A 1 181 ? 1.077 3.757 11.108 1.00 96.88 181 VAL A CA 1
ATOM 1434 C C . VAL A 1 181 ? 1.173 5.249 11.45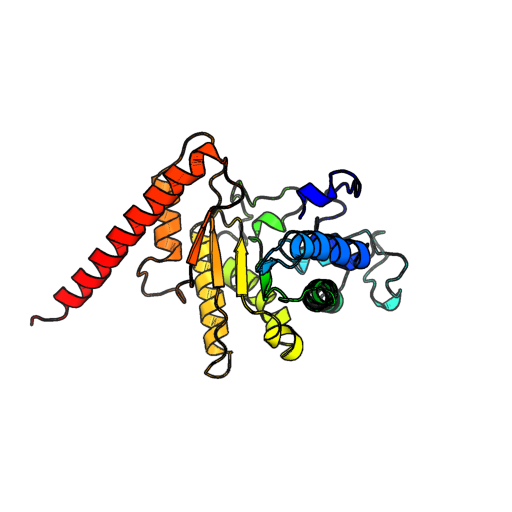0 1.00 96.88 181 VAL A C 1
ATOM 1436 O O . VAL A 1 181 ? 0.747 6.090 10.655 1.00 96.88 181 VAL A O 1
ATOM 1439 N N . LEU A 1 182 ? 1.785 5.598 12.589 1.00 95.31 182 LEU A N 1
ATOM 1440 C CA . LEU A 1 182 ? 2.028 6.999 12.964 1.00 95.31 182 LEU A CA 1
ATOM 1441 C C . LEU A 1 182 ? 2.938 7.711 11.956 1.00 95.31 182 LEU A C 1
ATOM 1443 O O . LEU A 1 182 ? 2.655 8.843 11.564 1.00 95.31 182 LEU A O 1
ATOM 1447 N N . ALA A 1 183 ? 3.989 7.036 11.489 1.00 95.94 183 ALA A N 1
ATOM 1448 C CA . ALA A 1 183 ? 4.879 7.561 10.459 1.00 95.94 183 ALA A CA 1
ATOM 1449 C C . ALA A 1 183 ? 4.141 7.853 9.140 1.00 95.94 183 ALA A C 1
ATOM 1451 O O . ALA A 1 183 ? 4.356 8.893 8.520 1.00 95.94 183 ALA A O 1
ATOM 1452 N N . IL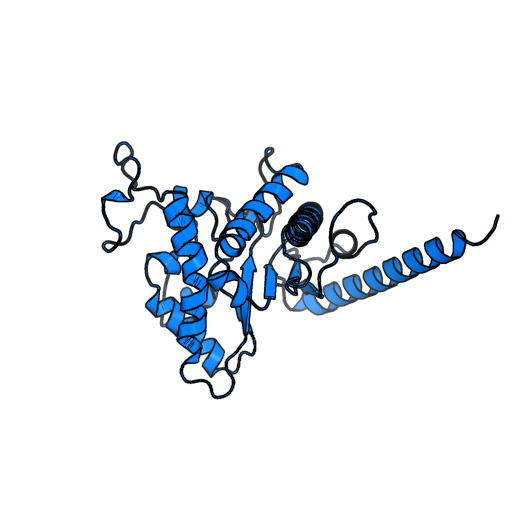E A 1 184 ? 3.228 6.973 8.721 1.00 96.00 184 ILE A N 1
ATOM 1453 C CA . ILE A 1 184 ? 2.394 7.179 7.530 1.00 96.00 184 ILE A CA 1
ATOM 1454 C C . ILE A 1 184 ? 1.462 8.381 7.726 1.00 96.00 184 ILE A C 1
ATOM 1456 O O . ILE A 1 184 ? 1.370 9.229 6.835 1.00 96.00 184 ILE A O 1
ATOM 1460 N N . ARG A 1 185 ? 0.818 8.516 8.895 1.00 93.94 185 ARG A N 1
ATOM 1461 C CA . ARG A 1 185 ? 0.001 9.699 9.230 1.00 93.94 185 ARG A CA 1
ATOM 1462 C C . ARG A 1 185 ? 0.819 10.989 9.138 1.00 93.94 185 ARG A C 1
ATOM 1464 O O . ARG A 1 185 ? 0.339 11.971 8.565 1.00 93.94 185 ARG A O 1
ATOM 1471 N N . GLY A 1 186 ? 2.043 10.986 9.668 1.00 92.44 186 GLY A N 1
ATOM 1472 C CA . GLY A 1 186 ? 2.982 12.109 9.588 1.00 92.44 186 GLY A CA 1
ATOM 1473 C C . GLY A 1 186 ? 3.354 12.460 8.145 1.00 92.44 186 GLY A C 1
ATOM 1474 O O . GLY A 1 186 ? 3.237 13.618 7.734 1.00 92.44 186 GLY A O 1
ATOM 1475 N N . ALA A 1 187 ? 3.685 11.453 7.331 1.00 93.38 187 ALA A N 1
ATOM 1476 C CA . ALA A 1 187 ? 4.014 11.626 5.918 1.00 93.38 187 ALA A CA 1
ATOM 1477 C C . ALA A 1 187 ? 2.830 12.223 5.142 1.00 93.38 187 ALA A C 1
ATOM 1479 O O . ALA A 1 187 ? 2.997 13.202 4.415 1.00 93.38 187 ALA A O 1
ATOM 1480 N N . MET A 1 188 ? 1.618 11.709 5.368 1.00 91.69 188 MET A N 1
ATOM 1481 C CA . MET A 1 188 ? 0.380 12.258 4.808 1.00 91.69 188 MET A CA 1
ATOM 1482 C C . MET A 1 188 ? 0.120 13.700 5.267 1.00 91.69 188 MET A C 1
ATOM 1484 O O . MET A 1 188 ? -0.313 14.533 4.469 1.00 91.69 188 MET A O 1
ATOM 1488 N N . GLY A 1 189 ? 0.420 14.017 6.531 1.00 87.62 189 GLY A N 1
ATOM 1489 C CA . GLY A 1 189 ? 0.363 15.374 7.078 1.00 87.62 189 GLY A CA 1
ATOM 1490 C C . GLY A 1 189 ? 1.261 16.351 6.317 1.00 87.62 189 GLY A C 1
ATOM 1491 O O . GLY A 1 189 ? 0.805 17.428 5.928 1.00 87.62 189 GLY A O 1
ATOM 1492 N N . LYS A 1 190 ? 2.506 15.951 6.028 1.00 82.44 190 LYS A N 1
ATOM 1493 C CA . LYS A 1 190 ? 3.431 16.725 5.183 1.00 82.44 190 LYS A CA 1
ATOM 1494 C C . LYS A 1 190 ? 2.893 16.913 3.766 1.00 82.44 190 LYS A C 1
ATOM 1496 O O . LYS A 1 190 ? 2.991 18.018 3.236 1.00 82.44 190 LYS A O 1
ATOM 1501 N N . LEU A 1 191 ? 2.267 15.889 3.172 1.00 78.62 191 LEU A N 1
ATOM 1502 C CA . LEU A 1 191 ? 1.683 16.026 1.832 1.00 78.62 191 LEU A CA 1
ATOM 1503 C C . LEU A 1 191 ? 0.621 17.124 1.764 1.00 78.62 191 LEU A C 1
ATOM 1505 O O . LEU A 1 191 ? 0.587 17.860 0.782 1.00 78.62 191 LEU A O 1
ATOM 1509 N N . LEU A 1 192 ? -0.227 17.270 2.787 1.00 73.06 192 LEU A N 1
ATOM 1510 C CA . LEU A 1 192 ? -1.231 18.339 2.799 1.00 73.06 192 LEU A CA 1
ATOM 1511 C C . LEU A 1 192 ? -0.649 19.740 2.918 1.00 73.06 192 LEU A C 1
ATOM 1513 O O . LEU A 1 192 ? -1.261 20.676 2.417 1.00 73.06 192 LEU A O 1
ATOM 1517 N N . GLN A 1 193 ? 0.494 19.895 3.584 1.00 73.06 193 GLN A N 1
ATOM 1518 C CA . GLN A 1 193 ? 1.163 21.194 3.668 1.00 73.06 193 GLN A CA 1
ATOM 1519 C C . GLN A 1 193 ? 1.736 21.616 2.310 1.00 73.06 193 GLN A C 1
ATOM 1521 O O . GLN A 1 193 ? 1.812 22.806 2.018 1.00 73.06 193 GLN A O 1
ATOM 1526 N N . ILE A 1 194 ? 2.140 20.638 1.494 1.00 69.31 194 ILE A N 1
ATOM 1527 C CA . ILE A 1 194 ? 2.748 20.851 0.175 1.00 69.31 194 ILE A CA 1
ATOM 1528 C C . ILE A 1 194 ? 1.681 20.971 -0.920 1.00 69.31 194 ILE A C 1
ATOM 1530 O O . ILE A 1 194 ? 1.854 21.731 -1.872 1.00 69.31 194 ILE A O 1
ATOM 1534 N N . ALA A 1 195 ? 0.586 20.217 -0.819 1.00 64.31 195 ALA A N 1
ATOM 1535 C CA . ALA A 1 195 ? -0.484 20.253 -1.803 1.00 64.31 195 ALA A CA 1
ATOM 1536 C C . ALA A 1 195 ? -1.189 21.619 -1.778 1.00 64.31 195 ALA A C 1
ATOM 1538 O O . ALA A 1 195 ? -1.705 22.040 -0.743 1.00 64.31 195 ALA A O 1
ATOM 1539 N N . GLU A 1 196 ? -1.261 22.294 -2.932 1.00 58.91 196 GLU A N 1
ATOM 1540 C CA . GLU A 1 196 ? -2.091 23.491 -3.086 1.00 58.91 196 GLU A CA 1
ATOM 1541 C C . GLU A 1 196 ? -3.511 23.207 -2.574 1.00 58.91 196 GLU A C 1
ATOM 1543 O O . GLU A 1 196 ? -4.090 22.143 -2.836 1.00 58.91 196 GLU A O 1
ATOM 1548 N N . SER A 1 197 ? -4.047 24.155 -1.802 1.00 49.72 197 SER A N 1
ATOM 1549 C CA . SER A 1 197 ? -5.304 24.038 -1.063 1.00 49.72 197 SER A CA 1
ATOM 1550 C C . SER A 1 197 ? -6.413 23.428 -1.930 1.00 49.72 197 SER A C 1
ATOM 1552 O O . SER A 1 197 ? -6.958 24.101 -2.803 1.00 49.72 197 SER A O 1
ATOM 1554 N N . GLY A 1 198 ? -6.744 22.152 -1.692 1.00 52.28 198 GLY A N 1
ATOM 1555 C CA . GLY A 1 198 ? -7.868 21.468 -2.344 1.00 52.28 198 GLY A CA 1
ATOM 1556 C C . GLY A 1 198 ? -7.597 20.075 -2.925 1.00 52.28 198 GLY A C 1
ATOM 1557 O O . GLY A 1 198 ? -8.560 19.403 -3.285 1.00 52.28 198 GLY A O 1
ATOM 1558 N N . GLN A 1 199 ? -6.349 19.594 -2.995 1.00 60.44 199 GLN A N 1
ATOM 1559 C CA . GLN A 1 199 ? -6.031 18.273 -3.579 1.00 60.44 199 GLN A CA 1
ATOM 1560 C C . GLN A 1 199 ? -5.653 17.185 -2.557 1.00 60.44 199 GLN A C 1
ATOM 1562 O O . GLN A 1 199 ? -4.783 16.355 -2.820 1.00 60.44 199 GLN A O 1
ATOM 1567 N N . SER A 1 200 ? -6.320 17.141 -1.400 1.00 73.12 200 SER A N 1
ATOM 1568 C CA . SER A 1 200 ? -6.187 15.990 -0.496 1.00 73.12 200 SER A CA 1
ATOM 1569 C C . SER A 1 200 ? -6.719 14.724 -1.172 1.00 73.12 200 SER A C 1
ATOM 1571 O O . SER A 1 200 ? -7.886 14.678 -1.574 1.00 73.12 200 SER A O 1
ATOM 1573 N N . ARG A 1 201 ? -5.883 13.689 -1.312 1.00 85.44 201 ARG A N 1
ATOM 1574 C CA . ARG A 1 201 ? -6.338 12.371 -1.769 1.00 85.44 201 ARG A CA 1
ATOM 1575 C C . ARG A 1 201 ? -6.953 11.615 -0.604 1.00 85.44 201 ARG A C 1
ATOM 1577 O O . ARG A 1 201 ? -6.420 11.616 0.504 1.00 85.44 201 ARG A O 1
ATOM 1584 N N . LYS A 1 202 ? -8.069 10.934 -0.869 1.00 91.88 202 LYS A N 1
ATOM 1585 C CA . LYS A 1 202 ? -8.596 9.953 0.079 1.00 91.88 202 LYS A CA 1
ATOM 1586 C C . LYS A 1 202 ? -7.573 8.837 0.208 1.00 91.88 202 LYS A C 1
ATOM 1588 O O . LYS A 1 202 ? -7.047 8.361 -0.795 1.00 91.88 202 LYS A O 1
ATOM 1593 N N . TRP A 1 203 ? -7.313 8.421 1.432 1.00 95.12 203 TRP A N 1
ATOM 1594 C CA . TRP A 1 203 ? -6.345 7.376 1.693 1.00 95.12 203 TRP A CA 1
ATOM 1595 C C . TRP A 1 203 ? -6.839 6.451 2.788 1.00 95.12 203 TRP A C 1
ATOM 1597 O O . TRP A 1 203 ? -7.588 6.879 3.666 1.00 95.12 203 TRP A O 1
ATOM 1607 N N . TRP A 1 204 ? -6.451 5.188 2.714 1.00 97.31 204 TRP A N 1
ATOM 1608 C CA . TRP A 1 204 ? -6.698 4.218 3.770 1.00 97.31 204 TRP A CA 1
ATOM 1609 C C . TRP A 1 204 ? -5.389 3.585 4.211 1.00 97.31 204 TRP A C 1
ATOM 1611 O O . TRP A 1 204 ? -4.392 3.622 3.486 1.00 97.31 204 TRP A O 1
ATOM 1621 N N . ILE A 1 205 ? -5.424 2.985 5.393 1.00 97.44 205 ILE A N 1
ATOM 1622 C CA . ILE A 1 205 ? -4.354 2.127 5.880 1.00 97.44 205 ILE A CA 1
ATOM 1623 C C . ILE A 1 205 ? -4.939 0.812 6.381 1.00 97.44 205 ILE A C 1
ATOM 1625 O O . ILE A 1 205 ? -5.913 0.817 7.132 1.00 97.44 205 ILE A O 1
ATOM 1629 N N . SER A 1 206 ? -4.384 -0.318 5.953 1.00 97.94 206 SER A N 1
ATOM 1630 C CA . SER A 1 206 ? -4.796 -1.634 6.434 1.00 97.94 206 SER A CA 1
ATOM 1631 C C . SER A 1 206 ? -3.682 -2.339 7.198 1.00 97.94 206 SER A C 1
ATOM 1633 O O . SER A 1 206 ? -2.520 -2.347 6.784 1.00 97.94 206 SER A O 1
ATOM 1635 N N . GLY A 1 207 ? -4.057 -2.908 8.341 1.00 97.38 207 GLY A N 1
ATOM 1636 C CA . GLY A 1 207 ? -3.178 -3.679 9.206 1.00 97.38 207 GLY A CA 1
ATOM 1637 C C . GLY A 1 207 ? -3.096 -5.143 8.790 1.00 97.38 207 GLY A C 1
ATOM 1638 O O . GLY A 1 207 ? -3.904 -5.631 7.996 1.00 97.38 207 GLY A O 1
ATOM 1639 N N . VAL A 1 208 ? -2.129 -5.851 9.366 1.00 96.19 208 VAL A N 1
ATOM 1640 C CA . VAL A 1 208 ? -1.985 -7.303 9.230 1.00 96.19 208 VAL A CA 1
ATOM 1641 C C . VAL A 1 208 ? -1.698 -7.925 10.592 1.00 96.19 208 VAL A C 1
ATOM 1643 O O . VAL A 1 208 ? -0.850 -7.432 11.333 1.00 96.19 208 VAL A O 1
ATOM 1646 N N . PHE A 1 209 ? -2.394 -9.016 10.908 1.00 95.38 209 PHE A N 1
ATOM 1647 C CA . PHE A 1 209 ? -2.303 -9.719 12.193 1.00 95.38 209 PHE A CA 1
ATOM 1648 C C . PHE A 1 209 ? -2.149 -11.220 11.911 1.00 95.38 209 PHE A C 1
ATOM 1650 O O . PHE A 1 209 ? -3.133 -11.958 11.896 1.00 95.38 209 PHE A O 1
ATOM 1657 N N . PRO A 1 210 ? -0.933 -11.669 11.547 1.00 87.56 210 PRO A N 1
ATOM 1658 C CA . PRO A 1 210 ? -0.710 -12.992 10.959 1.00 87.56 210 PRO A CA 1
ATOM 1659 C C . PRO A 1 210 ? -0.711 -14.146 11.973 1.00 87.56 210 PRO A C 1
ATOM 1661 O O . PRO A 1 210 ? -0.628 -15.307 11.565 1.00 87.56 210 PRO A O 1
ATOM 1664 N N . GLN A 1 211 ? -0.739 -13.843 13.273 1.00 86.00 211 GLN A N 1
ATOM 1665 C CA . GLN A 1 211 ? -0.724 -14.831 14.348 1.00 86.00 211 GLN A CA 1
ATOM 1666 C C . GLN A 1 211 ? -1.957 -15.744 14.293 1.00 86.00 211 GLN A C 1
ATOM 1668 O O . GLN A 1 211 ? -3.012 -15.356 13.789 1.00 86.00 211 GLN A O 1
ATOM 1673 N N . GLU A 1 212 ? -1.809 -16.975 14.797 1.00 86.50 212 GLU A N 1
ATOM 1674 C CA . GLU A 1 212 ? -2.938 -17.912 14.898 1.00 86.50 212 GLU A CA 1
ATOM 1675 C C . GLU A 1 212 ? -3.985 -17.366 15.867 1.00 86.50 212 GLU A C 1
ATOM 1677 O O . GLU A 1 212 ? -5.146 -17.195 15.496 1.00 86.50 212 GLU A O 1
ATOM 1682 N N . ASP A 1 213 ? -3.527 -17.015 17.069 1.00 89.25 213 ASP A N 1
ATOM 1683 C CA . ASP A 1 213 ? -4.328 -16.368 18.095 1.00 89.25 213 ASP A CA 1
ATOM 1684 C C . ASP A 1 213 ? -4.283 -14.846 17.931 1.00 89.25 213 ASP A C 1
ATOM 1686 O O . ASP A 1 213 ? -3.226 -14.252 17.693 1.00 89.25 213 ASP A O 1
ATOM 1690 N N . ILE A 1 214 ? -5.442 -14.210 18.086 1.00 92.44 214 ILE A N 1
ATOM 1691 C CA . ILE A 1 214 ? -5.575 -12.756 17.995 1.00 92.44 214 ILE A CA 1
ATOM 1692 C C . ILE A 1 214 ? -5.070 -12.127 19.295 1.00 92.44 214 ILE A C 1
ATOM 1694 O O . ILE A 1 214 ? -5.655 -12.320 20.361 1.00 92.44 214 ILE A O 1
ATOM 1698 N N . ASP A 1 215 ? -4.019 -11.321 19.186 1.00 95.19 215 ASP A N 1
ATOM 1699 C CA . ASP A 1 215 ? -3.603 -10.405 20.245 1.00 95.19 215 ASP A CA 1
ATOM 1700 C C . ASP A 1 215 ? -4.477 -9.143 20.187 1.00 95.19 215 ASP A C 1
ATOM 1702 O O . ASP A 1 215 ? -4.269 -8.253 19.358 1.00 95.19 215 ASP A O 1
ATOM 1706 N N . GLU A 1 216 ? -5.506 -9.081 21.038 1.00 96.50 216 GLU A N 1
ATOM 1707 C CA . GLU A 1 216 ? -6.432 -7.944 21.049 1.00 96.50 216 GLU A CA 1
ATOM 1708 C C . GLU A 1 216 ? -5.744 -6.624 21.413 1.00 96.50 216 GLU A C 1
ATOM 1710 O O . GLU A 1 216 ? -6.172 -5.571 20.942 1.00 96.50 216 GLU A O 1
ATOM 1715 N N . GLU A 1 217 ? -4.694 -6.656 22.238 1.00 96.44 217 GLU A N 1
ATOM 1716 C CA . GLU A 1 217 ? -3.967 -5.447 22.624 1.00 96.44 217 GLU A CA 1
ATOM 1717 C C . GLU A 1 217 ? -3.161 -4.903 21.439 1.00 96.44 217 GLU A C 1
ATOM 1719 O O . GLU A 1 217 ? -3.184 -3.694 21.200 1.00 96.44 217 GLU A O 1
ATOM 1724 N N . ASP A 1 218 ? -2.535 -5.780 20.642 1.00 95.94 218 ASP A N 1
ATOM 1725 C CA . ASP A 1 218 ? -1.854 -5.393 19.394 1.00 95.94 218 ASP A CA 1
ATOM 1726 C C . ASP A 1 218 ? -2.846 -4.739 18.411 1.00 95.94 218 ASP A C 1
ATOM 1728 O O . ASP A 1 218 ? -2.586 -3.651 17.888 1.00 95.94 218 ASP A O 1
ATOM 1732 N N . VAL A 1 219 ? -4.037 -5.332 18.224 1.00 97.31 219 VAL A N 1
ATOM 1733 C CA . VAL A 1 219 ? -5.091 -4.777 17.348 1.00 97.31 219 VAL A CA 1
ATOM 1734 C C . VAL A 1 219 ? -5.576 -3.410 17.840 1.00 97.31 219 VAL A C 1
ATOM 1736 O O . VAL A 1 219 ? -5.689 -2.470 17.045 1.00 97.31 219 VAL A O 1
ATOM 1739 N N . ARG A 1 220 ? -5.842 -3.262 19.143 1.00 96.69 220 ARG A N 1
ATOM 1740 C CA . ARG A 1 220 ? -6.283 -1.987 19.735 1.00 96.69 220 ARG A CA 1
ATOM 1741 C C . ARG A 1 220 ? -5.217 -0.917 19.599 1.00 96.69 220 ARG A C 1
ATOM 1743 O O . ARG A 1 220 ? -5.500 0.163 19.093 1.00 96.69 220 ARG A O 1
ATOM 1750 N N . ARG A 1 221 ? -3.971 -1.237 19.953 1.00 95.94 221 ARG A N 1
ATOM 1751 C CA . ARG A 1 221 ? -2.837 -0.315 19.832 1.00 95.94 221 ARG A CA 1
ATOM 1752 C C . ARG A 1 221 ? -2.644 0.156 18.395 1.00 95.94 221 ARG A C 1
ATOM 1754 O O . ARG A 1 221 ? -2.418 1.343 18.166 1.00 95.94 221 ARG A O 1
ATOM 1761 N N . TRP A 1 222 ? -2.744 -0.756 17.431 1.00 96.81 222 TRP A N 1
ATOM 1762 C CA . TRP A 1 222 ? -2.688 -0.416 16.014 1.00 96.81 222 TRP A CA 1
ATOM 1763 C C . TRP A 1 222 ? -3.841 0.515 15.609 1.00 96.81 222 TRP A C 1
ATOM 1765 O O . TRP A 1 222 ? -3.627 1.510 14.918 1.00 96.81 222 TRP A O 1
ATOM 1775 N N . THR A 1 223 ? -5.055 0.241 16.093 1.00 96.00 223 THR A N 1
ATOM 1776 C CA . THR A 1 223 ? -6.256 1.043 15.807 1.00 96.00 223 THR A CA 1
ATOM 1777 C C . THR A 1 223 ? -6.147 2.458 16.373 1.00 96.00 223 THR A C 1
ATOM 1779 O O . THR A 1 223 ? -6.358 3.427 15.640 1.00 96.00 223 THR A O 1
ATOM 1782 N N . SER A 1 224 ? -5.729 2.597 17.633 1.00 93.94 224 SER A N 1
ATOM 1783 C CA . SER A 1 224 ? -5.447 3.894 18.258 1.00 93.94 224 SER A CA 1
ATOM 1784 C C . SER A 1 224 ? -4.314 4.632 17.544 1.00 93.94 224 SER A C 1
ATOM 1786 O O . SER A 1 224 ? -4.387 5.842 17.355 1.00 93.94 224 SER A O 1
ATOM 1788 N N . ALA A 1 225 ? -3.284 3.939 17.050 1.00 93.94 225 ALA A N 1
ATOM 1789 C CA . ALA A 1 225 ? -2.262 4.588 16.230 1.00 93.94 225 ALA A CA 1
ATOM 1790 C C . ALA A 1 225 ? -2.828 5.123 14.902 1.00 93.94 225 ALA A C 1
ATOM 1792 O O . ALA A 1 225 ? -2.392 6.173 14.432 1.00 93.94 225 ALA A O 1
ATOM 1793 N N . ALA A 1 226 ? -3.812 4.451 14.301 1.00 93.44 226 ALA A N 1
ATOM 1794 C CA . ALA A 1 226 ? -4.406 4.867 13.032 1.00 93.44 226 ALA A CA 1
ATOM 1795 C C . ALA A 1 226 ? -5.424 6.013 13.168 1.00 93.44 226 ALA A C 1
ATOM 1797 O O . ALA A 1 226 ? -5.485 6.871 12.286 1.00 93.44 226 ALA A O 1
ATOM 1798 N N . PHE A 1 227 ? -6.202 6.038 14.255 1.00 87.06 227 PHE A N 1
ATOM 1799 C CA . PHE A 1 227 ? -7.347 6.948 14.420 1.00 87.06 227 PHE A CA 1
ATOM 1800 C C . PHE A 1 227 ? -7.429 7.693 15.757 1.00 87.06 227 PHE A C 1
ATOM 1802 O O . PHE A 1 227 ? -8.293 8.556 15.899 1.00 87.06 227 PHE A O 1
ATOM 1809 N N . GLY A 1 228 ? -6.569 7.377 16.720 1.00 79.25 228 GLY A N 1
ATOM 1810 C CA . GLY A 1 228 ? -6.562 8.006 18.036 1.00 79.25 228 GLY A CA 1
ATOM 1811 C C . GLY A 1 228 ? -6.055 9.447 18.007 1.00 79.25 228 GLY A C 1
ATOM 1812 O O . GLY A 1 228 ? -5.274 9.855 17.132 1.00 79.25 228 GLY A O 1
ATOM 1813 N N . SER A 1 229 ? -6.488 10.197 19.019 1.00 66.75 229 SER A N 1
ATOM 1814 C CA . SER A 1 229 ? -6.376 11.657 19.149 1.00 66.75 229 SER A CA 1
ATOM 1815 C C . SER A 1 229 ? -4.987 12.178 19.499 1.00 66.75 229 SER A C 1
ATOM 1817 O O . SER A 1 229 ? -4.859 13.320 19.936 1.00 66.75 229 SER A O 1
ATOM 1819 N N . THR A 1 230 ? -3.935 11.370 19.326 1.00 58.28 230 THR A N 1
ATOM 1820 C CA . THR A 1 230 ? -2.558 11.775 19.631 1.00 58.28 230 THR A CA 1
ATOM 1821 C C . THR A 1 230 ? -2.255 13.100 18.936 1.00 58.28 230 THR A C 1
ATOM 1823 O O . THR A 1 230 ? -2.140 13.159 17.710 1.00 58.28 230 THR A O 1
ATOM 1826 N N . SER A 1 231 ? -2.154 14.152 19.747 1.00 48.72 231 SER A N 1
ATOM 1827 C CA . SER A 1 231 ? -2.178 15.573 19.385 1.00 48.72 231 SER A CA 1
ATOM 1828 C C . SER A 1 231 ? -1.026 16.025 18.484 1.00 48.72 231 SER A C 1
ATOM 1830 O O . SER A 1 231 ? -1.027 17.164 18.019 1.00 48.72 231 SER A O 1
ATOM 1832 N N . GLU A 1 232 ? -0.061 15.146 18.214 1.00 54.41 232 GLU A N 1
ATOM 1833 C CA . GLU A 1 232 ? 1.185 15.497 17.539 1.00 54.41 232 GLU A CA 1
ATOM 1834 C C . GLU A 1 232 ? 1.353 14.915 16.130 1.00 54.41 232 GLU A C 1
ATOM 1836 O O . GLU A 1 232 ? 2.143 15.468 15.374 1.00 54.41 232 GLU A O 1
ATOM 1841 N N . ASN A 1 233 ? 0.608 13.886 15.698 1.00 57.12 233 ASN A N 1
ATOM 1842 C CA . ASN A 1 233 ? 0.971 13.183 14.456 1.00 57.12 233 ASN A CA 1
ATOM 1843 C C . ASN A 1 233 ? -0.175 13.000 13.455 1.00 57.12 233 ASN A C 1
ATOM 1845 O O . ASN A 1 233 ? -0.882 11.993 13.420 1.00 57.12 233 ASN A O 1
ATOM 1849 N N . GLY A 1 234 ? -0.247 13.964 12.537 1.00 63.59 234 GLY A N 1
ATOM 1850 C CA . GLY A 1 234 ? -0.714 13.735 11.175 1.00 63.59 234 GLY A CA 1
ATOM 1851 C C . GLY A 1 234 ? -2.222 13.595 10.987 1.00 63.59 234 GLY A C 1
ATOM 1852 O O . GLY A 1 234 ? -3.029 13.691 11.907 1.00 63.59 234 GLY A O 1
ATOM 1853 N N . LEU A 1 235 ? -2.607 13.405 9.730 1.00 80.88 235 LEU A N 1
ATOM 1854 C CA . LEU A 1 235 ? -4.009 13.353 9.323 1.00 80.88 235 LEU A CA 1
ATOM 1855 C C . LEU A 1 235 ? -4.622 12.003 9.646 1.00 80.88 235 LEU A C 1
ATOM 1857 O O . LEU A 1 235 ? -3.934 10.987 9.614 1.00 80.88 235 LEU A O 1
ATOM 1861 N N . HIS A 1 236 ? -5.931 11.988 9.868 1.00 87.88 236 HIS A N 1
ATOM 1862 C CA . HIS A 1 236 ? -6.668 10.735 9.928 1.00 87.88 236 HIS A CA 1
ATOM 1863 C C . HIS A 1 236 ? -6.883 10.171 8.516 1.00 87.88 236 HIS A C 1
ATOM 1865 O O . HIS A 1 236 ? -7.151 10.942 7.580 1.00 87.88 236 HIS A O 1
ATOM 1871 N N . PRO A 1 237 ? -6.780 8.843 8.347 1.00 92.06 237 PRO A N 1
ATOM 1872 C CA . PRO A 1 237 ? -7.157 8.196 7.105 1.00 92.06 237 PRO A CA 1
ATOM 1873 C C . PRO A 1 237 ? -8.662 8.324 6.861 1.00 92.06 237 PRO A C 1
ATOM 1875 O O . PRO A 1 237 ? -9.467 8.507 7.773 1.00 92.06 237 PRO A O 1
ATOM 1878 N N . TRP A 1 238 ? -9.057 8.202 5.597 1.00 93.12 238 TRP A N 1
ATOM 1879 C CA . TRP A 1 238 ? -10.463 8.091 5.214 1.00 93.12 238 TRP A CA 1
ATOM 1880 C C . TRP A 1 238 ? -11.071 6.748 5.651 1.00 93.12 238 TRP A C 1
ATOM 1882 O O . TRP A 1 238 ? -12.276 6.674 5.880 1.00 93.12 238 TRP A O 1
ATOM 1892 N N . GLY A 1 239 ? -10.246 5.707 5.799 1.00 93.88 239 GLY A N 1
ATOM 1893 C CA . GLY A 1 239 ? -10.655 4.415 6.344 1.00 93.88 239 GLY A CA 1
ATOM 1894 C C . GLY A 1 239 ? -9.477 3.603 6.880 1.00 93.88 239 GLY A C 1
ATOM 1895 O O . GLY A 1 239 ? -8.340 3.786 6.445 1.00 93.88 239 GLY A O 1
ATOM 1896 N N . ILE A 1 240 ? -9.768 2.697 7.811 1.00 95.94 240 ILE A N 1
ATOM 1897 C CA . ILE A 1 240 ? -8.852 1.633 8.232 1.00 95.94 240 ILE A CA 1
ATOM 1898 C C . ILE A 1 240 ? -9.440 0.270 7.898 1.00 95.94 240 ILE A C 1
ATOM 1900 O O . ILE A 1 240 ? -10.650 0.145 7.711 1.00 95.94 240 ILE A O 1
ATOM 1904 N N . GLY A 1 241 ? -8.591 -0.748 7.838 1.00 95.50 241 GLY A N 1
ATOM 1905 C CA . GLY A 1 241 ? -9.041 -2.123 7.679 1.00 95.50 241 GLY A CA 1
ATOM 1906 C C . GLY A 1 241 ? -7.952 -3.138 7.985 1.00 95.50 241 GLY A C 1
ATOM 1907 O O . GLY A 1 241 ? -6.919 -2.815 8.569 1.00 95.50 241 GLY A O 1
ATOM 1908 N N . VAL A 1 242 ? -8.178 -4.368 7.539 1.00 95.88 242 VAL A N 1
ATOM 1909 C CA . VAL A 1 242 ? -7.247 -5.488 7.672 1.00 95.88 242 VAL A CA 1
ATOM 1910 C C . VAL A 1 242 ? -7.117 -6.203 6.329 1.00 95.88 242 VAL A C 1
ATOM 1912 O O . VAL A 1 242 ? -8.100 -6.364 5.606 1.00 95.88 242 VAL A O 1
ATOM 1915 N N . ASN A 1 243 ? -5.907 -6.627 5.976 1.00 93.94 243 ASN A N 1
ATOM 1916 C CA . ASN A 1 243 ? -5.653 -7.465 4.807 1.00 93.94 243 ASN A CA 1
ATOM 1917 C C . ASN A 1 243 ? -4.510 -8.449 5.091 1.00 93.94 243 ASN A C 1
ATOM 1919 O O . ASN A 1 243 ? -3.775 -8.294 6.060 1.00 93.94 243 ASN A O 1
ATOM 1923 N N . CYS A 1 244 ? -4.364 -9.470 4.240 1.00 89.44 244 CYS A N 1
ATOM 1924 C CA . CYS A 1 244 ? -3.335 -10.512 4.385 1.00 89.44 244 CYS A CA 1
ATOM 1925 C C . CYS A 1 244 ? -3.345 -11.225 5.756 1.00 89.44 244 CYS A C 1
ATOM 1927 O O . CYS A 1 244 ? -2.323 -11.736 6.208 1.00 89.44 244 CYS A O 1
ATOM 1929 N N . THR A 1 245 ? -4.517 -11.283 6.390 1.00 89.19 245 THR A N 1
ATOM 1930 C CA . THR A 1 245 ? -4.780 -11.996 7.645 1.00 89.19 245 THR A CA 1
ATOM 1931 C C . THR A 1 245 ? -5.638 -13.232 7.364 1.00 89.19 245 THR A C 1
ATOM 1933 O O . THR A 1 245 ? -6.362 -13.274 6.366 1.00 89.19 245 THR A O 1
ATOM 1936 N N . ARG A 1 246 ? -5.564 -14.250 8.233 1.00 88.88 246 ARG A N 1
ATOM 1937 C CA . ARG A 1 246 ? -6.403 -15.455 8.141 1.00 88.88 246 ARG A CA 1
ATOM 1938 C C . ARG A 1 246 ? -7.885 -15.073 8.127 1.00 88.88 246 ARG A C 1
ATOM 1940 O O . ARG A 1 246 ? -8.324 -14.294 8.969 1.00 88.88 246 ARG A O 1
ATOM 1947 N N . LEU A 1 247 ? -8.646 -15.646 7.192 1.00 89.31 247 LEU A N 1
ATOM 1948 C CA . LEU A 1 247 ? -10.057 -15.303 6.968 1.00 89.31 247 LEU A CA 1
ATOM 1949 C C . LEU A 1 247 ? -10.916 -15.492 8.229 1.00 89.31 247 LEU A C 1
ATOM 1951 O O . LEU A 1 247 ? -11.758 -14.652 8.523 1.00 89.31 247 LEU A O 1
ATOM 1955 N N . GLU A 1 248 ? -10.653 -16.555 8.990 1.00 92.38 248 GLU A N 1
ATOM 1956 C CA . GLU A 1 248 ? -11.330 -16.878 10.256 1.00 92.38 248 GLU A CA 1
ATOM 1957 C C . GLU A 1 248 ? -11.147 -15.819 11.355 1.00 92.38 248 GLU A C 1
ATOM 1959 O O . GLU A 1 248 ? -12.014 -15.680 12.213 1.00 92.38 248 GLU A O 1
ATOM 1964 N N . ASN A 1 249 ? -10.073 -15.025 11.293 1.00 93.50 249 ASN A N 1
ATOM 1965 C CA . ASN A 1 249 ? -9.775 -13.990 12.282 1.00 93.50 249 ASN A CA 1
ATOM 1966 C C . ASN A 1 249 ? -10.319 -12.606 11.883 1.00 93.50 249 ASN A C 1
ATOM 1968 O O . ASN A 1 249 ? -10.341 -11.705 12.719 1.00 93.50 249 ASN A O 1
ATOM 1972 N N . ILE A 1 250 ? -10.760 -12.412 10.630 1.00 93.88 250 ILE A N 1
ATOM 1973 C CA . ILE A 1 250 ? -11.136 -11.084 10.112 1.00 93.88 250 ILE A CA 1
ATOM 1974 C C . ILE A 1 250 ? -12.299 -10.477 10.898 1.00 93.88 250 ILE A C 1
ATOM 1976 O O . ILE A 1 250 ? -12.190 -9.330 11.319 1.00 93.88 250 ILE A O 1
ATOM 1980 N N . GLU A 1 251 ? -13.381 -11.230 11.116 1.00 95.06 251 GLU A N 1
ATOM 1981 C CA . GLU A 1 251 ? -14.570 -10.736 11.831 1.00 95.06 251 GLU A CA 1
ATOM 1982 C C . GLU A 1 251 ? -14.198 -10.255 13.237 1.00 95.06 251 GLU A C 1
ATOM 1984 O O . GLU A 1 251 ? -14.454 -9.109 13.596 1.00 95.06 251 GLU A O 1
ATOM 1989 N N . ARG A 1 252 ? -13.458 -11.081 13.985 1.00 96.25 252 ARG A N 1
ATOM 1990 C CA . ARG A 1 252 ? -13.033 -10.738 15.344 1.00 96.25 252 ARG A CA 1
ATOM 1991 C C . ARG A 1 252 ? -12.096 -9.529 15.389 1.00 96.25 252 ARG A C 1
ATOM 1993 O O . ARG A 1 252 ? -12.215 -8.711 16.296 1.00 96.25 252 ARG A O 1
ATOM 2000 N N . ILE A 1 253 ? -11.166 -9.403 14.442 1.00 96.88 253 ILE A N 1
ATOM 2001 C CA . ILE A 1 253 ? -10.268 -8.240 14.365 1.00 96.88 253 ILE A CA 1
ATOM 2002 C C . ILE A 1 253 ? -11.069 -6.967 14.092 1.00 96.88 253 ILE A C 1
ATOM 2004 O O . ILE A 1 253 ? -10.839 -5.957 14.754 1.00 96.88 253 ILE A O 1
ATOM 2008 N N . VAL A 1 254 ? -12.018 -7.016 13.153 1.00 96.31 254 VAL A N 1
ATOM 2009 C CA . VAL A 1 254 ? -12.874 -5.870 12.824 1.00 96.31 254 VAL A CA 1
ATOM 2010 C C . VAL A 1 254 ? -13.716 -5.456 14.032 1.00 96.31 254 VAL A C 1
ATOM 2012 O O . VAL A 1 254 ? -13.735 -4.270 14.346 1.00 96.31 254 VAL A O 1
ATOM 2015 N N . ASP A 1 255 ? -14.300 -6.401 14.775 1.00 97.50 255 ASP A N 1
ATOM 2016 C CA . ASP A 1 255 ? -15.042 -6.097 16.010 1.00 97.50 255 ASP A CA 1
ATOM 2017 C C . ASP A 1 255 ? -14.181 -5.340 17.035 1.00 97.50 255 ASP A C 1
ATOM 2019 O O . ASP A 1 255 ? -14.634 -4.382 17.665 1.00 97.50 255 ASP A O 1
ATOM 2023 N N . ILE A 1 256 ? -12.921 -5.754 17.212 1.00 97.56 256 ILE A N 1
ATOM 2024 C CA . ILE A 1 256 ? -11.984 -5.096 18.135 1.00 97.56 256 ILE A CA 1
ATOM 2025 C C . ILE A 1 256 ? -11.646 -3.683 17.643 1.00 97.56 256 ILE A C 1
ATOM 2027 O O . ILE A 1 256 ? -11.610 -2.751 18.449 1.00 97.56 256 ILE A O 1
ATOM 2031 N N . MET A 1 257 ? -11.423 -3.512 16.334 1.00 96.25 257 MET A N 1
ATOM 2032 C CA . MET A 1 257 ? -11.185 -2.199 15.729 1.00 96.25 257 MET A CA 1
ATOM 2033 C C . MET A 1 257 ? -12.386 -1.264 15.930 1.00 96.25 257 MET A C 1
ATOM 2035 O O . MET A 1 257 ? -12.209 -0.108 16.307 1.00 96.25 257 MET A O 1
ATOM 2039 N N . GLU A 1 258 ? -13.610 -1.745 15.704 1.00 95.62 258 GLU A N 1
ATOM 2040 C CA . GLU A 1 258 ? -14.832 -0.956 15.882 1.00 95.62 258 GLU A CA 1
ATOM 2041 C C . GLU A 1 258 ? -15.065 -0.560 17.345 1.00 95.62 258 GLU A C 1
ATOM 2043 O O . GLU A 1 258 ? -15.400 0.598 17.617 1.00 95.62 258 GLU A O 1
ATOM 2048 N N . ASP A 1 259 ? -14.834 -1.482 18.287 1.00 96.12 259 ASP A N 1
ATOM 2049 C CA . ASP A 1 259 ? -14.900 -1.198 19.724 1.00 96.12 259 ASP A CA 1
ATOM 2050 C C . ASP A 1 259 ? -13.888 -0.112 20.125 1.00 96.12 259 ASP A C 1
ATOM 2052 O O . ASP A 1 259 ? -14.249 0.842 20.816 1.00 96.12 259 ASP A O 1
ATOM 2056 N N . GLU A 1 260 ? -12.641 -0.198 19.650 1.00 94.38 260 GLU A N 1
ATOM 2057 C CA . GLU A 1 260 ? -11.611 0.802 19.954 1.00 94.38 260 GLU A CA 1
ATOM 2058 C C . GLU A 1 260 ? -11.930 2.172 19.337 1.00 94.38 260 GLU A C 1
ATOM 2060 O O . GLU A 1 260 ? -11.863 3.195 20.018 1.00 94.38 260 GLU A O 1
ATOM 2065 N N . LEU A 1 261 ? -12.402 2.211 18.086 1.00 90.31 261 LEU A N 1
ATOM 2066 C CA . LEU A 1 261 ? -12.889 3.449 17.464 1.00 90.31 261 LEU A CA 1
ATOM 2067 C C . LEU A 1 261 ? -14.060 4.071 18.241 1.00 90.31 261 LEU A C 1
ATOM 2069 O O . LEU A 1 261 ? -14.221 5.296 18.250 1.00 90.31 261 LEU A O 1
ATOM 2073 N N . GLY A 1 262 ? -14.904 3.248 18.868 1.00 89.00 262 GLY A N 1
ATOM 2074 C CA . GLY A 1 262 ? -15.963 3.703 19.766 1.00 89.00 262 GLY A CA 1
ATOM 2075 C C . GLY A 1 262 ? -15.413 4.395 21.015 1.00 89.00 262 GLY A C 1
ATOM 2076 O O . GLY A 1 262 ? -15.925 5.448 21.404 1.00 89.00 262 GLY A O 1
ATOM 2077 N N . ARG A 1 263 ? -14.347 3.844 21.610 1.00 86.75 263 ARG A N 1
ATOM 2078 C CA . ARG A 1 263 ? -13.676 4.396 22.799 1.00 86.75 263 ARG A CA 1
ATOM 2079 C C . ARG A 1 263 ? -12.984 5.723 22.505 1.00 86.75 263 ARG A C 1
ATOM 2081 O O . ARG A 1 263 ? -13.234 6.686 23.225 1.00 86.75 263 ARG A O 1
ATOM 2088 N N . GLU A 1 264 ? -12.221 5.797 21.417 1.00 81.94 264 GLU A N 1
ATOM 2089 C CA . GLU A 1 264 ? -11.502 7.011 20.994 1.00 81.94 264 GLU A CA 1
ATOM 2090 C C . GLU A 1 264 ? -12.459 8.190 20.719 1.00 81.94 264 GLU A C 1
ATOM 2092 O O . GLU A 1 264 ? -12.196 9.341 21.063 1.00 81.94 264 GLU A O 1
ATOM 2097 N N . LYS A 1 265 ? -13.648 7.923 20.162 1.00 78.44 265 LYS A N 1
ATOM 2098 C CA . LYS A 1 265 ? -14.672 8.968 19.967 1.00 78.44 265 LYS A CA 1
ATOM 2099 C C . LYS A 1 265 ? -15.269 9.472 21.282 1.00 78.44 265 LYS A C 1
ATOM 2101 O O . LYS A 1 265 ? -15.712 10.620 21.356 1.00 78.44 265 LYS A O 1
ATOM 2106 N N . LEU A 1 266 ? -15.363 8.618 22.300 1.00 71.50 266 LEU A N 1
ATOM 2107 C CA . LEU A 1 266 ? -15.880 9.001 23.614 1.00 71.50 266 LEU A CA 1
ATOM 2108 C C . LEU A 1 266 ? -14.862 9.848 24.383 1.00 71.50 266 LEU A C 1
ATOM 2110 O O . LEU A 1 266 ? -15.263 10.832 25.006 1.00 71.50 266 LEU A O 1
ATOM 2114 N N . THR A 1 267 ? -13.570 9.517 24.305 1.00 68.69 267 THR A N 1
ATOM 2115 C CA . THR A 1 267 ? -12.486 10.313 24.903 1.00 68.69 267 THR A CA 1
ATOM 2116 C C . THR A 1 267 ? -12.387 11.697 24.265 1.00 68.69 267 THR A C 1
ATOM 2118 O O . THR A 1 267 ? -12.409 12.684 24.997 1.00 68.69 267 THR A O 1
ATOM 2121 N N . ASP A 1 268 ? -12.440 11.801 22.933 1.00 64.25 268 ASP A N 1
ATOM 2122 C CA . ASP A 1 268 ? -12.449 13.089 22.214 1.00 64.25 268 ASP A CA 1
ATOM 2123 C C . ASP A 1 268 ? -13.604 14.011 22.639 1.00 64.25 268 ASP A C 1
ATOM 2125 O O . ASP A 1 268 ? -13.451 15.225 22.825 1.00 64.25 268 ASP A O 1
ATOM 2129 N N . ASN A 1 269 ? -14.799 13.436 22.798 1.00 60.00 269 ASN A N 1
ATOM 2130 C CA . ASN A 1 269 ? -15.975 14.182 23.240 1.00 60.00 269 ASN A CA 1
ATOM 2131 C C . ASN A 1 269 ? -15.896 14.560 24.728 1.00 60.00 269 ASN A C 1
ATOM 2133 O O . ASN A 1 269 ? -16.380 15.628 25.107 1.00 60.00 269 ASN A O 1
ATOM 2137 N N . GLY A 1 270 ? -15.278 13.717 25.561 1.00 50.97 270 GLY A N 1
ATOM 2138 C CA . GLY A 1 270 ? -15.033 13.985 26.979 1.00 50.97 270 GLY A CA 1
ATOM 2139 C C . GLY A 1 270 ? -14.014 15.103 27.206 1.00 50.97 270 GLY A C 1
ATOM 2140 O O . GLY A 1 270 ? -14.261 15.996 28.018 1.00 50.97 270 GLY A O 1
ATOM 2141 N N . GLU A 1 271 ? -12.920 15.126 26.438 1.00 55.00 271 GLU A N 1
ATOM 2142 C CA . GLU A 1 271 ? -11.931 16.208 26.481 1.00 55.00 271 GLU A CA 1
ATOM 2143 C C . GLU A 1 271 ? -12.552 17.536 26.033 1.00 55.00 271 GLU A C 1
ATOM 2145 O O . GLU A 1 271 ? -12.451 18.529 26.756 1.00 55.00 271 GLU A O 1
ATOM 2150 N N . ARG A 1 272 ? -13.316 17.554 24.929 1.00 45.75 272 ARG A N 1
ATOM 2151 C CA . ARG A 1 272 ? -14.052 18.757 24.488 1.00 45.75 272 ARG A CA 1
ATOM 2152 C C . ARG A 1 272 ? -15.085 19.247 25.506 1.00 45.75 272 ARG A C 1
ATOM 2154 O O . ARG A 1 272 ? -15.282 20.455 25.617 1.00 45.75 272 ARG A O 1
ATOM 2161 N N . ALA A 1 273 ? -15.727 18.346 26.251 1.00 40.97 273 ALA A N 1
ATOM 2162 C CA . ALA A 1 273 ? -16.656 18.714 27.319 1.00 40.97 273 ALA A CA 1
ATOM 2163 C C . ALA A 1 273 ? -15.943 19.290 28.560 1.00 40.97 273 ALA A C 1
ATOM 2165 O O . ALA A 1 273 ? -16.515 20.130 29.253 1.00 40.97 273 ALA A O 1
ATOM 2166 N N . SER A 1 274 ? -14.693 18.896 28.826 1.00 40.16 274 SER A N 1
ATOM 2167 C CA . SER A 1 274 ? -13.914 19.354 29.989 1.00 40.16 274 SER A CA 1
ATOM 2168 C C . SER A 1 274 ? -13.244 20.729 29.823 1.00 40.16 274 SER A C 1
ATOM 2170 O O . SER A 1 274 ? -12.874 21.355 30.813 1.00 40.16 274 SER A O 1
ATOM 2172 N N . VAL A 1 275 ? -13.151 21.255 28.594 1.00 41.84 275 VAL A N 1
ATOM 2173 C CA . VAL A 1 275 ? -12.599 22.599 28.297 1.00 41.84 275 VAL A CA 1
ATOM 2174 C C . VAL A 1 275 ? -13.628 23.726 28.547 1.00 41.84 275 VAL A C 1
ATOM 2176 O O . VAL A 1 275 ? -13.342 24.907 28.369 1.00 41.84 275 VAL A O 1
ATOM 2179 N N . GLY A 1 276 ? -14.832 23.386 29.016 1.00 41.66 276 GLY A N 1
ATOM 2180 C CA . GLY A 1 276 ? -15.932 24.318 29.263 1.00 41.66 276 GLY A CA 1
ATOM 2181 C C . GLY A 1 276 ? -16.324 24.486 30.729 1.00 41.66 276 GLY A C 1
ATOM 2182 O O . GLY A 1 276 ? -17.514 24.475 31.015 1.00 41.66 276 GLY A O 1
ATOM 2183 N N . SER A 1 277 ? -15.380 24.642 31.659 1.00 33.69 277 SER A N 1
ATOM 2184 C CA . SER A 1 277 ? -15.682 25.211 32.985 1.00 33.69 277 SER A CA 1
ATOM 2185 C C . SER A 1 277 ? -14.414 25.572 33.757 1.00 33.69 277 SER A C 1
ATOM 2187 O O . SER A 1 277 ? -13.850 24.716 34.439 1.00 33.69 277 SER A O 1
ATOM 2189 N N . SER A 1 278 ? -13.994 26.836 33.663 1.00 32.12 278 SER A N 1
ATOM 2190 C CA . SER A 1 278 ? -13.447 27.691 34.738 1.00 32.12 278 SER A CA 1
ATOM 2191 C C . SER A 1 278 ? -13.180 29.084 34.178 1.00 32.12 278 SER A C 1
ATOM 2193 O O . SER A 1 278 ? -12.416 29.170 33.194 1.00 32.12 278 SER A O 1
#

pLDDT: mean 84.85, std 15.14, range [32.12, 98.19]

Radius of gyration: 19.86 Å; chains: 1; bounding box: 51×48×58 Å

InterPro domains:
  IPR003726 Homocysteine-binding domain [PF02574] (1-258)
  IPR003726 Homocysteine-binding domain [PS50970] (1-278)
  IPR036589 Homocysteine-binding domain superfamily [G3DSA:3.20.20.330] (1-267)
  IPR036589 Homocysteine-binding domain superfamily [SSF82282] (1-259)
  IPR051486 Homocysteine S-methyltransferase [PTHR46015] (2-260)

Sequence (278 aa):
MGTVLEEPPYGFTFSAQTPLWSSHLLLSHPTTLSEIHRSYVDAGADIVLTATYQASFEGFARTAIVPANVPADHKQDERHGHATYRPMDATRYMRSAIPLAYSSFNFSSKPPRVALSLGPYGATMCPVSAEYTGIYPEEMSNTAALEAWHAKRLEVYMEDPETWRKIEFLGFETVRRWDEVLAIRGAMGKLLQIAESGQSRKWWISGVFPQEDIDEEDVRRWTSAAFGSTSENGLHPWGIGVNCTRLENIERIVDIMEDELGREKLTDNGERASVGSS

Foldseek 3Di:
DLVVCCDPPNNDDDALLQLLRLLCCLFAPLVVLLVVLLVCVVVPDQEGEFSCAQQAQVSQQSNQDHHPPDDPVQFDDCPPPGTGGHPVRSLVSLLVRLVSNVVSQPPPPNRHAYEYHYEAPQSSDPPHRCLAPVDDDPCPPALQSLLVRLLVSVCSQVVPVVSLVRHQEYEYESHADLSNLLSNQQSLQVVCVVDDPPPRHQYEYEYEHADPDDPLVSLLSSLCSQAAPPPPGHDHHPYYAYDPYDPVCRVVSVVSSVVSVVVRVVVVVVVVVVVPDD